Protein AF-A0AAN5JQG5-F1 (afdb_monomer_lite)

InterPro domains:
  IPR002142 Peptidase S49 [PF01343] (2-116)

Foldseek 3Di:
DWDKDFLLFDDDDAAACQVVCVVVVHDDDDDDDDPCPCQRPRNDDHDPVSVVVVVVVRVVVSLVSLVVQCVPLVDDSCLSVVCVSDMDTDVRCVVSSSDPDDDDPVCVVVVVVVVVVPDPPDDPDPPQDPVRVVVVLVVQLVLLQPDPLCVVVNVLSNVQSPDPPRGSVNSSVVSNVVD

Sequence (179 aa):
QTSRIGSIGVMMSHVSYAGHLAQAGVDITLIYSGTHKVDGNQFEALPAEVRQDMQQRIDAARRMFAEKVAMFTGLSVDAVTGTEAAVFEGQSGIDAGLADELVNASDAISVMATALNSNVRGGTMPQLTATEAAAQENQRVMGILTCQEAKGREQLATMLAGQQGMSVEQARAILAAAA

Organism: Escherichia coli (NCBI:txid562)

pLDDT: mean 88.01, std 11.11, range [43.56, 98.06]

Secondary structure (DSSP, 8-state):
---EEE-----------HHHHHHTT-------SSGGGGTT-SSSPPPHHHHHHHHHHHHHHHHHHHHHHHHHH---HHHHHTTTT-EEETHHHHHTTS-S----TTTHHHHHHHHHHH---S-------HHHHHHHHHHHHHHHHTSGGGTT-HHHHHHHHTSTT--HHHHHHHHHHT-

Radius of gyration: 34.02 Å; chains: 1; bounding box: 54×44×95 Å

Structure (mmCIF, N/CA/C/O backbone):
data_AF-A0AAN5JQG5-F1
#
_entry.id   AF-A0AAN5JQG5-F1
#
loop_
_atom_site.group_PDB
_atom_site.id
_atom_site.type_symbol
_atom_site.label_atom_id
_atom_site.label_alt_id
_atom_site.label_comp_id
_atom_site.label_asym_id
_atom_site.label_entity_id
_atom_site.label_seq_id
_atom_site.pdbx_PDB_ins_code
_atom_site.Cartn_x
_atom_site.Cartn_y
_atom_site.Cartn_z
_atom_site.occupancy
_atom_site.B_iso_or_equiv
_atom_site.auth_seq_id
_atom_site.auth_comp_id
_atom_site.auth_asym_id
_atom_site.auth_atom_id
_atom_site.pdbx_PDB_model_num
ATOM 1 N N . GLN A 1 1 ? -10.772 20.663 8.893 1.00 58.94 1 GLN A N 1
ATOM 2 C CA . GLN A 1 1 ? -10.330 19.291 9.217 1.00 58.94 1 GLN A CA 1
ATOM 3 C C . GLN A 1 1 ? -9.573 18.775 8.001 1.00 58.94 1 GLN A C 1
ATOM 5 O O . GLN A 1 1 ? -10.097 18.912 6.907 1.00 58.94 1 GLN A O 1
ATOM 10 N N . THR A 1 2 ? -8.326 18.325 8.164 1.00 79.31 2 THR A N 1
ATOM 11 C CA . THR A 1 2 ? -7.352 18.113 7.065 1.00 79.31 2 THR A CA 1
ATOM 12 C C . THR A 1 2 ? -6.764 16.695 7.055 1.00 79.31 2 THR A C 1
ATOM 14 O O . THR A 1 2 ? -5.658 16.488 6.558 1.00 79.31 2 THR A O 1
ATOM 17 N N . SER A 1 3 ? -7.441 15.721 7.670 1.00 83.56 3 SER A N 1
ATOM 18 C CA . SER A 1 3 ? -6.978 14.330 7.680 1.00 83.56 3 SER A CA 1
ATOM 19 C C . SER A 1 3 ? -7.071 13.728 6.277 1.00 83.56 3 SER A C 1
ATOM 21 O O . SER A 1 3 ? -8.034 13.978 5.554 1.00 83.56 3 SER A O 1
ATOM 23 N N . ARG A 1 4 ? -6.064 12.933 5.904 1.00 91.31 4 ARG A N 1
ATOM 24 C CA . ARG A 1 4 ? -5.998 12.200 4.634 1.00 91.31 4 ARG A CA 1
ATOM 25 C C . ARG A 1 4 ? -5.823 10.717 4.943 1.00 91.31 4 ARG A C 1
ATOM 27 O O . ARG A 1 4 ? -4.915 10.365 5.692 1.00 91.31 4 ARG A O 1
ATOM 34 N N . ILE A 1 5 ? -6.687 9.876 4.390 1.00 92.31 5 ILE A N 1
ATOM 35 C CA . ILE A 1 5 ? -6.671 8.414 4.553 1.00 92.31 5 ILE A CA 1
ATOM 36 C C . ILE A 1 5 ? -6.859 7.734 3.190 1.00 92.31 5 ILE A C 1
ATOM 38 O O . ILE A 1 5 ? -7.127 8.402 2.195 1.00 92.31 5 ILE A O 1
ATOM 42 N N . GLY A 1 6 ? -6.696 6.415 3.111 1.00 93.56 6 GLY A N 1
ATOM 43 C CA . GLY A 1 6 ? -6.711 5.680 1.841 1.00 93.56 6 GLY A CA 1
ATOM 44 C C . GLY A 1 6 ? -5.298 5.338 1.383 1.00 93.56 6 GLY A C 1
ATOM 45 O O . GLY A 1 6 ? -4.505 4.846 2.182 1.00 93.56 6 GLY A O 1
ATOM 46 N N . SER A 1 7 ? -4.982 5.563 0.103 1.00 96.25 7 SER A N 1
ATOM 47 C CA . SER A 1 7 ? -3.710 5.135 -0.506 1.00 96.25 7 SER A CA 1
ATOM 48 C C . SER A 1 7 ? -3.447 3.632 -0.335 1.00 96.25 7 SER A C 1
ATOM 50 O O . SER A 1 7 ? -2.316 3.193 -0.107 1.00 96.25 7 SER A O 1
ATOM 52 N N . ILE A 1 8 ? -4.510 2.831 -0.435 1.00 96.38 8 ILE A N 1
ATOM 53 C CA . ILE A 1 8 ? -4.452 1.378 -0.272 1.00 96.38 8 ILE A CA 1
ATOM 54 C C . ILE A 1 8 ? -3.976 0.768 -1.590 1.00 96.38 8 ILE A C 1
ATOM 56 O O . ILE A 1 8 ? -4.754 0.351 -2.449 1.00 96.38 8 ILE A O 1
ATOM 60 N N . GLY A 1 9 ? -2.662 0.776 -1.767 1.00 95.31 9 GLY A N 1
ATOM 61 C CA . GLY A 1 9 ? -1.995 0.335 -2.980 1.00 95.31 9 GLY A CA 1
ATOM 62 C C . GLY A 1 9 ? -0.517 0.069 -2.741 1.00 95.31 9 GLY A C 1
ATOM 63 O O . GLY A 1 9 ? 0.028 0.360 -1.678 1.00 95.31 9 GLY A O 1
ATOM 64 N N . VAL A 1 10 ? 0.129 -0.504 -3.751 1.00 97.19 10 VAL A N 1
ATOM 65 C CA . VAL A 1 10 ? 1.562 -0.794 -3.753 1.00 97.19 10 VAL A CA 1
ATOM 66 C C . VAL A 1 10 ? 2.116 -0.319 -5.085 1.00 97.19 10 VAL A C 1
ATOM 68 O O . VAL A 1 10 ? 1.519 -0.570 -6.130 1.00 97.19 10 VAL A O 1
ATOM 71 N N . MET A 1 11 ? 3.253 0.366 -5.051 1.00 95.44 11 MET A N 1
ATOM 72 C CA . MET A 1 11 ? 3.980 0.752 -6.253 1.00 95.44 11 MET A CA 1
ATOM 73 C C . MET A 1 11 ? 5.445 0.341 -6.142 1.00 95.44 11 MET A C 1
ATOM 75 O O . MET A 1 11 ? 6.011 0.287 -5.051 1.00 95.44 11 MET A O 1
ATOM 79 N N . MET A 1 12 ? 6.058 0.085 -7.290 1.00 94.81 12 MET A N 1
ATOM 80 C CA . MET A 1 12 ? 7.492 -0.120 -7.435 1.00 94.81 12 MET A CA 1
ATOM 81 C C . MET A 1 12 ? 7.972 0.789 -8.562 1.00 94.81 12 MET A C 1
ATOM 83 O O . MET A 1 12 ? 7.362 0.823 -9.629 1.00 94.81 12 MET A O 1
ATOM 87 N N . SER A 1 13 ? 9.040 1.544 -8.323 1.00 94.31 13 SER A N 1
ATOM 88 C CA . SER A 1 13 ? 9.692 2.339 -9.359 1.00 94.31 13 SER A CA 1
ATOM 89 C C . SER A 1 13 ? 10.891 1.583 -9.924 1.00 94.31 13 SER A C 1
ATOM 91 O O . SER A 1 13 ? 11.705 1.032 -9.187 1.00 94.31 13 SER A O 1
ATOM 93 N N . HIS A 1 14 ? 11.011 1.593 -11.248 1.00 95.75 14 HIS A N 1
ATOM 94 C CA . HIS A 1 14 ? 12.210 1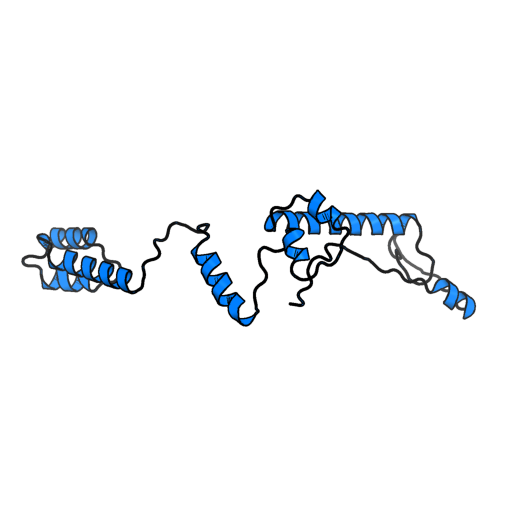.179 -11.971 1.00 95.75 14 HIS A CA 1
ATOM 95 C C . HIS A 1 14 ? 12.697 2.363 -12.801 1.00 95.75 14 HIS A C 1
ATOM 97 O O . HIS A 1 14 ? 11.891 3.108 -13.361 1.00 95.75 14 HIS A O 1
ATOM 103 N N . VAL A 1 15 ? 14.013 2.550 -12.848 1.00 94.31 15 VAL A N 1
ATOM 104 C CA . VAL A 1 15 ? 14.657 3.609 -13.625 1.00 94.31 15 VAL A CA 1
ATOM 105 C C . VAL A 1 15 ? 15.720 2.965 -14.498 1.00 94.31 15 VAL A C 1
ATOM 107 O O . VAL A 1 15 ? 16.560 2.218 -14.002 1.00 94.31 15 VAL A O 1
ATOM 110 N N . SER A 1 16 ? 15.695 3.281 -15.792 1.00 95.06 16 SER A N 1
ATOM 111 C CA . SER A 1 16 ? 16.721 2.859 -16.741 1.00 95.06 16 SER A CA 1
ATOM 112 C C . SER A 1 16 ? 17.583 4.047 -17.159 1.00 95.06 16 SER A C 1
ATOM 114 O O . SER A 1 16 ? 17.081 5.046 -17.677 1.00 95.06 16 SER A O 1
ATOM 116 N N . TYR A 1 17 ? 18.892 3.912 -16.969 1.00 94.69 17 TYR A N 1
ATOM 117 C CA . TYR A 1 17 ? 19.922 4.837 -17.437 1.00 94.69 17 TYR A CA 1
ATOM 118 C C . TYR A 1 17 ? 20.539 4.410 -18.772 1.00 94.69 17 TYR A C 1
ATOM 120 O O . TYR A 1 17 ? 21.473 5.066 -19.232 1.00 94.69 17 TYR A O 1
ATOM 128 N N . ALA A 1 18 ? 20.017 3.364 -19.424 1.00 91.81 18 ALA A N 1
ATOM 129 C CA . ALA A 1 18 ? 20.563 2.820 -20.670 1.00 91.81 18 ALA A CA 1
ATOM 130 C C . ALA A 1 18 ? 20.814 3.909 -21.730 1.00 91.81 18 ALA A C 1
ATOM 132 O O . ALA A 1 18 ? 21.902 4.014 -22.293 1.00 91.81 18 ALA A O 1
ATOM 133 N N . GLY A 1 19 ? 19.834 4.797 -21.939 1.00 92.19 19 GLY A N 1
ATOM 134 C CA . GLY A 1 19 ? 19.958 5.900 -22.895 1.00 92.19 19 GLY A CA 1
ATOM 135 C C . GLY A 1 19 ? 21.000 6.954 -22.502 1.00 92.19 19 GLY A C 1
ATOM 136 O O . GLY A 1 19 ? 21.650 7.520 -23.377 1.00 92.19 19 GLY A O 1
ATOM 137 N N . HIS A 1 20 ? 21.184 7.208 -21.203 1.00 93.75 20 HIS A N 1
ATOM 138 C CA . HIS A 1 20 ? 22.196 8.145 -20.711 1.00 93.75 20 HIS A CA 1
ATOM 139 C C . HIS A 1 20 ? 23.609 7.568 -20.858 1.00 93.75 20 HIS A C 1
ATOM 141 O O . HIS A 1 20 ? 24.514 8.257 -21.320 1.00 93.75 20 HIS A O 1
ATOM 147 N N . LEU A 1 21 ? 23.785 6.289 -20.525 1.00 93.81 21 LEU A N 1
ATOM 148 C CA . LEU A 1 21 ? 25.065 5.588 -20.635 1.00 93.81 21 LEU A CA 1
ATOM 149 C C . LEU A 1 21 ? 25.517 5.450 -22.089 1.00 93.81 21 LEU A C 1
ATOM 151 O O . LEU A 1 21 ? 26.676 5.727 -22.392 1.00 93.81 21 LEU A O 1
ATOM 155 N N . ALA A 1 22 ? 24.585 5.150 -22.998 1.00 92.81 22 ALA A N 1
ATOM 156 C CA . ALA A 1 22 ? 24.860 5.123 -24.431 1.00 92.81 22 ALA A CA 1
ATOM 157 C C . ALA A 1 22 ? 25.362 6.483 -24.952 1.00 92.81 22 ALA A C 1
ATOM 159 O O . ALA A 1 22 ? 26.314 6.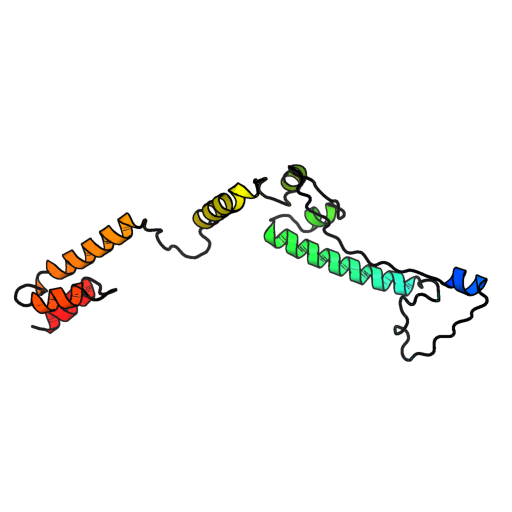535 -25.726 1.00 92.81 22 ALA A O 1
ATOM 160 N N . GLN A 1 23 ? 24.774 7.595 -24.492 1.00 95.12 23 GLN A N 1
ATOM 161 C CA . GLN A 1 23 ? 25.234 8.947 -24.844 1.00 95.12 23 GLN A CA 1
ATOM 162 C C . GLN A 1 23 ? 26.599 9.285 -24.236 1.00 95.12 23 GLN A C 1
ATOM 164 O O . GLN A 1 23 ? 27.390 9.992 -24.856 1.00 95.12 23 GLN A O 1
ATOM 169 N N . ALA A 1 24 ? 26.885 8.773 -23.039 1.00 95.31 24 ALA A N 1
ATOM 170 C CA . ALA A 1 24 ? 28.175 8.927 -22.377 1.00 95.31 24 ALA A CA 1
ATOM 171 C C . ALA A 1 24 ? 29.274 8.017 -22.964 1.00 95.31 24 ALA A C 1
ATOM 173 O O . ALA A 1 24 ? 30.423 8.105 -22.534 1.00 95.31 24 ALA A O 1
ATOM 174 N N . GLY A 1 25 ? 28.942 7.141 -23.921 1.00 95.31 25 GLY A N 1
ATOM 175 C CA . GLY A 1 25 ? 29.878 6.174 -24.497 1.00 95.31 25 GLY A CA 1
ATOM 176 C C . GLY A 1 25 ? 30.317 5.087 -23.512 1.00 95.31 25 GLY A C 1
ATOM 177 O O . GLY A 1 25 ? 31.391 4.512 -23.677 1.00 95.31 25 GLY A O 1
ATOM 178 N N . VAL A 1 26 ? 29.518 4.829 -22.473 1.00 95.31 26 VAL A N 1
ATOM 179 C CA . VAL A 1 26 ? 29.801 3.816 -21.452 1.00 95.31 26 VAL A CA 1
ATOM 180 C C . VAL A 1 26 ? 29.011 2.555 -21.775 1.00 95.31 26 VAL A C 1
ATOM 182 O O . VAL A 1 26 ? 27.782 2.574 -21.762 1.00 95.31 26 VAL A O 1
ATOM 185 N N . ASP A 1 27 ? 29.726 1.458 -22.016 1.00 93.00 27 ASP A N 1
ATOM 186 C CA . ASP A 1 27 ? 29.143 0.127 -22.169 1.00 93.00 27 ASP A CA 1
ATOM 187 C C . ASP A 1 27 ? 29.333 -0.684 -20.880 1.00 93.00 27 ASP A C 1
ATOM 189 O O . ASP A 1 27 ? 30.434 -0.748 -20.324 1.00 93.00 27 ASP A O 1
ATOM 193 N N . ILE A 1 28 ? 28.250 -1.279 -20.380 1.00 93.25 28 ILE A N 1
ATOM 194 C CA . ILE A 1 28 ? 28.239 -2.052 -19.137 1.00 93.25 28 ILE A CA 1
ATOM 195 C C . ILE A 1 28 ? 27.814 -3.477 -19.462 1.00 93.25 28 ILE A C 1
ATOM 197 O O . ILE A 1 28 ? 26.654 -3.747 -19.752 1.00 93.25 28 ILE A O 1
ATOM 201 N N . THR A 1 29 ? 28.752 -4.412 -19.326 1.00 93.94 29 THR A N 1
ATOM 202 C CA . THR A 1 29 ? 28.470 -5.848 -19.401 1.00 93.94 29 THR A CA 1
ATOM 203 C C . THR A 1 29 ? 28.327 -6.425 -17.996 1.00 93.94 29 THR A C 1
ATOM 205 O O . THR A 1 29 ? 29.278 -6.430 -17.212 1.00 93.94 29 THR A O 1
ATOM 208 N N . LEU A 1 30 ? 27.141 -6.937 -17.669 1.00 92.44 30 LEU A N 1
ATOM 209 C CA . LEU A 1 30 ? 26.883 -7.591 -16.388 1.00 92.44 30 LEU A CA 1
ATOM 210 C C . LEU A 1 30 ? 27.323 -9.062 -16.433 1.00 92.44 30 LEU A C 1
ATOM 212 O O . LEU A 1 30 ? 26.898 -9.818 -17.300 1.00 92.44 30 LEU A O 1
ATOM 216 N N . ILE A 1 31 ? 28.137 -9.484 -15.460 1.00 95.50 31 ILE A N 1
ATOM 217 C CA . ILE A 1 31 ? 28.542 -10.883 -15.257 1.00 95.50 31 ILE A CA 1
ATOM 218 C C . ILE A 1 31 ? 27.880 -11.377 -13.971 1.00 95.50 31 ILE A C 1
ATOM 220 O O . ILE A 1 31 ? 28.154 -10.861 -12.887 1.00 95.50 31 ILE A O 1
ATOM 224 N N . TYR A 1 32 ? 26.993 -12.363 -14.080 1.00 94.69 32 TYR A N 1
ATOM 225 C CA . TYR A 1 32 ? 26.200 -12.858 -12.958 1.00 94.69 32 TYR A CA 1
ATOM 226 C C . TYR A 1 32 ? 25.850 -14.341 -13.115 1.00 94.69 32 TYR A C 1
ATOM 228 O O . TYR A 1 32 ? 25.924 -14.908 -14.202 1.00 94.69 32 TYR A O 1
ATOM 236 N N . SER A 1 33 ? 25.474 -14.974 -12.003 1.00 94.50 33 SER A N 1
ATOM 237 C CA . SER A 1 33 ? 24.994 -16.357 -11.965 1.00 94.50 33 SER A CA 1
ATOM 238 C C . SER A 1 33 ? 23.502 -16.375 -11.631 1.00 94.50 33 SER A C 1
ATOM 240 O O . SER A 1 33 ? 23.093 -15.799 -10.620 1.00 94.50 33 SER A O 1
ATOM 242 N N . GLY A 1 34 ? 22.712 -17.034 -12.485 1.00 94.31 34 GLY A N 1
ATOM 243 C CA . GLY A 1 34 ? 21.251 -17.137 -12.394 1.00 94.31 34 GLY A CA 1
ATOM 244 C C . GLY A 1 34 ? 20.509 -16.050 -13.180 1.00 94.31 34 GLY A C 1
ATOM 245 O O . GLY A 1 34 ? 20.779 -14.867 -13.006 1.00 94.31 34 GLY A O 1
ATOM 246 N N . THR A 1 35 ? 19.542 -16.453 -14.011 1.00 91.25 35 THR A N 1
ATOM 247 C CA . THR A 1 35 ? 18.838 -15.580 -14.974 1.00 91.25 35 THR A CA 1
ATOM 248 C C . THR A 1 35 ? 18.197 -14.348 -14.331 1.00 91.25 35 THR A C 1
ATOM 250 O O . THR A 1 35 ? 18.337 -13.252 -14.848 1.00 91.25 35 THR A O 1
ATOM 253 N N . HIS A 1 36 ? 17.590 -14.503 -13.153 1.00 94.00 36 HIS A N 1
ATOM 254 C CA . HIS A 1 36 ? 16.867 -13.426 -12.464 1.00 94.00 36 HIS A CA 1
ATOM 255 C C . HIS A 1 36 ? 17.748 -12.532 -11.575 1.00 94.00 36 HIS A C 1
ATOM 257 O O . HIS A 1 36 ? 17.249 -11.691 -10.829 1.00 94.00 36 HIS A O 1
ATOM 263 N N . LYS A 1 37 ? 19.077 -12.723 -11.574 1.00 95.94 37 LYS A N 1
ATOM 264 C CA . LYS A 1 37 ? 19.978 -12.015 -10.645 1.00 95.94 37 LYS A CA 1
ATOM 265 C C . LYS A 1 37 ? 20.064 -10.512 -10.921 1.00 95.94 37 LYS A C 1
ATOM 267 O O . LYS A 1 37 ? 20.400 -9.754 -10.012 1.00 95.94 37 LYS A O 1
ATOM 272 N N . VAL A 1 38 ? 19.786 -10.110 -12.158 1.00 94.62 38 VAL A N 1
ATOM 273 C CA . VAL A 1 38 ? 19.849 -8.721 -12.629 1.00 94.62 38 VAL A CA 1
ATOM 274 C C . VAL A 1 38 ? 18.478 -8.168 -13.008 1.00 94.62 38 VAL A C 1
ATOM 276 O O . VAL A 1 38 ? 18.397 -7.104 -13.618 1.00 94.62 38 VAL A O 1
ATOM 279 N N . ASP A 1 39 ? 17.399 -8.852 -12.629 1.00 94.94 39 ASP A N 1
ATOM 280 C CA . ASP A 1 39 ? 16.042 -8.358 -12.838 1.00 94.94 39 ASP A CA 1
ATOM 281 C C . ASP A 1 39 ? 15.884 -6.974 -12.199 1.00 94.94 39 ASP A C 1
ATOM 283 O O . ASP A 1 39 ? 16.156 -6.776 -11.013 1.00 94.94 39 ASP A O 1
ATOM 287 N N . GLY A 1 40 ? 15.464 -5.992 -12.998 1.00 92.44 40 GLY A N 1
ATOM 288 C CA . GLY A 1 40 ? 15.319 -4.610 -12.537 1.00 92.44 40 GLY A CA 1
ATOM 289 C C . GLY A 1 40 ? 16.617 -3.813 -12.450 1.00 92.44 40 GLY A C 1
ATOM 290 O O . GLY A 1 40 ? 16.610 -2.731 -11.863 1.00 92.44 40 GLY A O 1
ATOM 291 N N . ASN A 1 41 ? 17.724 -4.292 -13.026 1.00 94.88 41 ASN A N 1
ATOM 292 C CA . ASN A 1 41 ? 18.930 -3.476 -13.121 1.00 94.88 41 ASN A CA 1
ATOM 293 C C . ASN A 1 41 ? 18.667 -2.177 -13.906 1.00 94.88 41 ASN A C 1
ATOM 295 O O . ASN A 1 41 ? 17.754 -2.073 -14.726 1.00 94.88 41 ASN A O 1
ATOM 299 N N . GLN A 1 42 ? 19.483 -1.168 -13.625 1.00 94.06 42 GLN A N 1
ATOM 300 C CA . GLN A 1 42 ? 19.301 0.186 -14.145 1.00 94.06 42 GLN A CA 1
ATOM 301 C C . GLN A 1 42 ? 20.033 0.440 -15.471 1.00 94.06 42 GLN A C 1
ATOM 303 O O . GLN A 1 42 ? 19.967 1.545 -16.003 1.00 94.06 42 GLN A O 1
ATOM 308 N N . PHE A 1 43 ? 20.794 -0.533 -15.972 1.00 93.81 43 PHE A N 1
ATOM 309 C CA . PHE A 1 43 ? 21.706 -0.340 -17.101 1.00 93.81 43 PHE A CA 1
ATOM 310 C C . PHE A 1 43 ? 21.071 -0.709 -18.443 1.00 93.81 43 PHE A C 1
ATOM 312 O O . PHE A 1 43 ? 21.514 -0.219 -19.476 1.00 93.81 43 PHE A O 1
ATOM 319 N N . GLU A 1 44 ? 19.989 -1.485 -18.422 1.00 91.75 44 GLU A N 1
ATOM 320 C CA . GLU A 1 44 ? 19.183 -1.831 -19.592 1.00 91.75 44 GLU A CA 1
ATOM 321 C C . GLU A 1 44 ? 17.697 -1.487 -19.386 1.00 91.75 44 GLU A C 1
ATOM 323 O O . GLU A 1 44 ? 17.274 -1.028 -18.318 1.00 91.75 44 GLU A O 1
ATOM 328 N N . ALA A 1 45 ? 16.897 -1.618 -20.445 1.00 92.75 45 ALA A N 1
ATOM 329 C CA . ALA A 1 45 ? 15.449 -1.457 -20.350 1.00 92.75 45 ALA A CA 1
ATOM 330 C C . ALA A 1 45 ? 14.832 -2.671 -19.644 1.00 92.75 45 ALA A C 1
ATOM 332 O O . ALA A 1 45 ? 15.260 -3.797 -19.879 1.00 92.75 45 ALA A O 1
ATOM 333 N N . LEU A 1 46 ? 13.804 -2.452 -18.819 1.00 94.25 46 LEU A N 1
ATOM 334 C CA . LEU A 1 46 ? 13.145 -3.538 -18.095 1.00 94.25 46 LEU A CA 1
ATOM 335 C C . LEU A 1 46 ? 12.472 -4.514 -19.080 1.00 94.25 46 LEU A C 1
ATOM 337 O O . LEU A 1 46 ? 11.544 -4.098 -19.786 1.00 94.25 46 LEU A O 1
ATOM 341 N N . PRO A 1 47 ? 12.878 -5.797 -19.124 1.00 95.31 47 PRO A N 1
ATOM 342 C CA . PRO A 1 47 ? 12.234 -6.779 -19.988 1.00 95.31 47 PRO A CA 1
ATOM 343 C C . PRO A 1 47 ? 10.752 -6.952 -19.638 1.00 95.31 47 PRO A C 1
ATOM 345 O O . PRO A 1 47 ? 10.359 -6.871 -18.472 1.00 95.31 47 PRO A O 1
ATOM 348 N N . ALA A 1 48 ? 9.915 -7.219 -20.645 1.00 96.31 48 ALA A N 1
ATOM 349 C CA . ALA A 1 48 ? 8.464 -7.320 -20.460 1.00 96.31 48 ALA A CA 1
ATOM 350 C C . ALA A 1 48 ? 8.063 -8.444 -19.488 1.00 96.31 48 ALA A C 1
ATOM 352 O O . ALA A 1 48 ? 7.165 -8.254 -18.670 1.00 96.31 48 ALA A O 1
ATOM 353 N N . GLU A 1 49 ? 8.756 -9.583 -19.544 1.00 95.69 49 GLU A N 1
ATOM 354 C CA . GLU A 1 49 ? 8.536 -10.726 -18.651 1.00 95.69 49 GLU A CA 1
ATOM 355 C C . GLU A 1 49 ? 8.887 -10.401 -17.192 1.00 95.69 49 GLU A C 1
ATOM 357 O O . GLU A 1 49 ? 8.089 -10.662 -16.294 1.00 95.69 49 GLU A O 1
ATOM 362 N N . VAL A 1 50 ? 10.019 -9.727 -16.957 1.00 96.50 50 VAL A N 1
ATOM 363 C CA . VAL A 1 50 ? 10.440 -9.276 -15.623 1.00 96.50 50 VAL A CA 1
ATOM 364 C C . VAL A 1 50 ? 9.465 -8.232 -15.084 1.00 96.50 50 VAL A C 1
ATOM 366 O O . VAL A 1 50 ? 9.048 -8.303 -13.929 1.00 96.50 50 VAL A O 1
ATOM 369 N N . ARG A 1 51 ? 9.029 -7.287 -15.929 1.00 96.69 51 ARG A N 1
ATOM 370 C CA . ARG A 1 51 ? 7.991 -6.313 -15.569 1.00 96.69 51 ARG A CA 1
ATOM 371 C C . ARG A 1 51 ? 6.694 -7.005 -15.159 1.00 96.69 51 ARG A C 1
ATOM 373 O O . ARG A 1 51 ? 6.068 -6.577 -14.195 1.00 96.69 51 ARG A O 1
ATOM 380 N N . GLN A 1 52 ? 6.272 -8.038 -15.886 1.00 97.62 52 GLN A N 1
ATOM 381 C CA . GLN A 1 52 ? 5.059 -8.786 -15.569 1.00 97.62 52 GLN A CA 1
ATOM 382 C C . GLN A 1 52 ? 5.190 -9.543 -14.242 1.00 97.62 52 GLN A C 1
ATOM 384 O O . GLN A 1 52 ? 4.262 -9.495 -13.439 1.00 97.62 52 GLN A O 1
ATOM 389 N N . ASP A 1 53 ? 6.324 -10.193 -13.983 1.00 97.38 53 ASP A N 1
ATOM 390 C CA . ASP A 1 53 ? 6.577 -10.863 -12.701 1.00 97.38 53 ASP A CA 1
ATOM 391 C C . ASP A 1 53 ? 6.558 -9.862 -11.531 1.00 97.38 53 ASP A C 1
ATOM 393 O O . ASP A 1 53 ? 5.860 -10.062 -10.535 1.00 97.38 53 ASP A O 1
ATOM 397 N N . MET A 1 54 ? 7.229 -8.715 -11.679 1.00 97.12 54 MET A N 1
ATOM 398 C CA . MET A 1 54 ? 7.174 -7.629 -10.694 1.00 97.12 54 MET A CA 1
ATOM 399 C C . MET A 1 54 ? 5.748 -7.101 -10.492 1.00 97.12 54 MET A C 1
ATOM 401 O O . MET A 1 54 ? 5.340 -6.883 -9.349 1.00 97.12 54 MET A O 1
ATOM 405 N N . GLN A 1 55 ? 4.974 -6.946 -11.573 1.00 97.75 55 GLN A N 1
ATOM 406 C CA . GLN A 1 55 ? 3.571 -6.528 -11.517 1.00 97.75 55 GLN A CA 1
ATOM 407 C C . GLN A 1 55 ? 2.726 -7.524 -10.709 1.00 97.75 55 GLN A C 1
ATOM 409 O O . GLN A 1 55 ? 2.011 -7.125 -9.795 1.00 97.75 55 GLN A O 1
ATOM 414 N N . GLN A 1 56 ? 2.872 -8.825 -10.966 1.00 98.06 56 GLN A N 1
ATOM 415 C CA . GLN A 1 56 ? 2.155 -9.866 -10.224 1.00 98.06 56 GLN A CA 1
ATOM 416 C C . GLN A 1 56 ? 2.471 -9.826 -8.725 1.00 98.06 56 GLN A C 1
ATOM 418 O O . GLN A 1 56 ? 1.574 -9.991 -7.894 1.00 98.06 56 GLN A O 1
ATOM 423 N N . ARG A 1 57 ? 3.731 -9.561 -8.359 1.00 96.81 57 ARG A N 1
ATOM 424 C CA . ARG A 1 57 ? 4.139 -9.435 -6.952 1.00 96.81 57 ARG A CA 1
ATOM 425 C C . ARG A 1 57 ? 3.494 -8.229 -6.270 1.00 96.81 57 ARG A C 1
ATOM 427 O O . ARG A 1 57 ? 3.009 -8.370 -5.147 1.00 96.81 57 ARG A O 1
ATOM 434 N N . ILE A 1 58 ? 3.466 -7.060 -6.917 1.00 97.44 58 ILE A N 1
ATOM 435 C CA . ILE A 1 58 ? 2.828 -5.870 -6.326 1.00 97.44 58 ILE A CA 1
ATOM 436 C C . ILE A 1 58 ? 1.301 -5.992 -6.294 1.00 97.44 58 ILE A C 1
ATOM 438 O O . ILE A 1 58 ? 0.691 -5.553 -5.321 1.00 97.44 58 ILE A O 1
ATOM 442 N N . ASP A 1 59 ? 0.688 -6.657 -7.274 1.00 97.12 59 ASP A N 1
ATOM 443 C CA . ASP A 1 59 ? -0.754 -6.926 -7.286 1.00 97.12 59 ASP A CA 1
ATOM 444 C C . ASP A 1 59 ? -1.146 -7.874 -6.145 1.00 97.12 59 ASP A C 1
ATOM 446 O O . ASP A 1 59 ? -2.111 -7.620 -5.418 1.00 97.12 59 ASP A O 1
ATOM 450 N N . ALA A 1 60 ? -0.354 -8.927 -5.914 1.00 97.44 60 ALA A N 1
ATOM 451 C CA . ALA A 1 60 ? -0.532 -9.821 -4.772 1.00 97.44 60 ALA A CA 1
ATOM 452 C C . ALA A 1 60 ? -0.366 -9.078 -3.434 1.00 97.44 60 ALA A C 1
ATOM 454 O O . ALA A 1 60 ? -1.160 -9.271 -2.512 1.00 97.44 60 ALA A O 1
ATOM 455 N N . ALA A 1 61 ? 0.621 -8.182 -3.330 1.00 97.38 61 ALA A N 1
ATOM 456 C CA . ALA A 1 61 ? 0.814 -7.351 -2.144 1.00 97.38 61 ALA A CA 1
ATOM 457 C C . ALA A 1 61 ? -0.355 -6.379 -1.908 1.00 97.38 61 ALA A C 1
ATOM 459 O O . ALA A 1 61 ? -0.838 -6.270 -0.778 1.00 97.38 61 ALA A O 1
ATOM 460 N N . ARG A 1 62 ? -0.867 -5.727 -2.964 1.00 97.62 62 ARG A N 1
ATOM 461 C CA . ARG A 1 62 ? -2.063 -4.869 -2.894 1.00 97.62 62 ARG A CA 1
ATOM 462 C C . ARG A 1 62 ? -3.274 -5.659 -2.412 1.00 97.62 62 ARG A C 1
ATOM 464 O O . ARG A 1 62 ? -4.011 -5.168 -1.560 1.00 97.62 62 ARG A O 1
ATOM 471 N N . ARG A 1 63 ? -3.460 -6.884 -2.905 1.00 96.81 63 ARG A N 1
ATOM 472 C CA . ARG A 1 63 ? -4.551 -7.760 -2.468 1.00 96.81 63 ARG A CA 1
ATOM 473 C C . ARG A 1 63 ? -4.460 -8.087 -0.976 1.00 96.81 63 ARG A C 1
ATOM 475 O O . ARG A 1 63 ? -5.444 -7.905 -0.269 1.00 96.81 63 ARG A O 1
ATOM 482 N N . MET A 1 64 ? -3.287 -8.490 -0.484 1.00 96.88 64 MET A N 1
ATOM 483 C CA . MET A 1 64 ? -3.089 -8.755 0.949 1.00 96.88 64 MET A CA 1
ATOM 484 C C . MET A 1 64 ? -3.368 -7.514 1.808 1.00 96.88 64 MET A C 1
ATOM 486 O O . MET A 1 64 ? -3.957 -7.623 2.882 1.00 96.88 64 MET A O 1
ATOM 490 N N . PHE A 1 65 ? -2.975 -6.326 1.340 1.00 97.25 65 PHE A N 1
ATOM 491 C CA . PHE A 1 65 ? -3.288 -5.079 2.033 1.00 97.25 65 PHE A CA 1
ATOM 492 C C . PHE A 1 65 ? -4.806 -4.830 2.068 1.00 97.25 65 PHE A C 1
ATOM 494 O O . PHE A 1 65 ? -5.362 -4.589 3.141 1.00 97.25 65 PHE A O 1
ATOM 501 N N . ALA A 1 66 ? -5.497 -4.977 0.935 1.00 96.56 66 ALA A N 1
ATOM 502 C CA . ALA A 1 66 ? -6.948 -4.816 0.864 1.00 96.56 66 ALA A CA 1
ATOM 503 C C . ALA A 1 66 ? -7.701 -5.807 1.771 1.00 96.56 66 ALA A C 1
ATOM 505 O O . ALA A 1 66 ? -8.634 -5.410 2.464 1.00 96.56 66 ALA A O 1
ATOM 506 N N . GLU A 1 67 ? -7.257 -7.066 1.838 1.00 95.94 67 GLU A N 1
ATOM 507 C CA . GLU A 1 67 ? -7.808 -8.088 2.739 1.00 95.94 67 GLU A CA 1
ATOM 508 C C . GLU A 1 67 ? -7.674 -7.693 4.217 1.00 95.94 67 GLU A C 1
ATOM 510 O O . GLU A 1 67 ? -8.607 -7.881 5.001 1.00 95.94 67 GLU A O 1
ATOM 515 N N . LYS A 1 68 ? -6.540 -7.099 4.611 1.00 95.00 68 LYS A N 1
ATOM 516 C CA . LYS A 1 68 ? -6.347 -6.605 5.981 1.00 95.00 68 LYS A CA 1
ATOM 517 C C . LYS A 1 68 ? -7.233 -5.411 6.297 1.00 95.00 68 LYS A C 1
ATOM 519 O O . LYS A 1 68 ? -7.799 -5.376 7.382 1.00 95.00 68 LYS A O 1
ATOM 524 N N . VAL A 1 69 ? -7.375 -4.462 5.377 1.00 93.94 69 VAL A N 1
ATOM 525 C CA . VAL A 1 69 ? -8.278 -3.321 5.582 1.00 93.94 69 VAL A CA 1
ATOM 526 C C . VAL A 1 69 ? -9.715 -3.815 5.728 1.00 93.94 69 VAL A C 1
ATOM 528 O O . VAL A 1 69 ? -10.348 -3.517 6.736 1.00 93.94 69 VAL A O 1
ATOM 531 N N . ALA A 1 70 ? -10.182 -4.652 4.798 1.00 93.12 70 ALA A N 1
ATOM 532 C CA . ALA A 1 70 ? -11.518 -5.248 4.824 1.00 93.12 70 ALA A CA 1
ATOM 533 C C . ALA A 1 70 ? -11.827 -5.950 6.161 1.00 93.12 70 ALA A C 1
ATOM 535 O O . ALA A 1 70 ? -12.907 -5.777 6.725 1.00 93.12 70 ALA A O 1
ATOM 536 N N . MET A 1 71 ? -10.854 -6.687 6.715 1.00 93.38 71 MET A N 1
ATOM 537 C CA . MET A 1 71 ? -10.992 -7.374 8.006 1.00 93.38 71 MET A CA 1
ATOM 538 C C . MET A 1 71 ? -11.328 -6.430 9.173 1.00 93.38 71 MET A C 1
ATOM 540 O O . MET A 1 71 ? -12.031 -6.848 10.093 1.00 93.38 71 MET A O 1
ATOM 544 N N . PHE A 1 72 ? -10.825 -5.193 9.162 1.00 89.25 72 PHE A N 1
ATOM 545 C CA . PHE A 1 72 ? -10.963 -4.260 10.286 1.00 89.25 72 PHE A CA 1
ATOM 546 C C . PHE A 1 72 ? -11.949 -3.116 10.039 1.00 89.25 72 PHE A C 1
ATOM 548 O O . PHE A 1 72 ? -12.412 -2.529 11.010 1.00 89.25 72 PHE A O 1
ATOM 555 N N . THR A 1 73 ? -12.307 -2.825 8.787 1.00 88.31 73 THR A N 1
ATOM 556 C CA . THR A 1 73 ? -13.317 -1.805 8.445 1.00 88.31 73 THR A CA 1
ATOM 557 C C . THR A 1 73 ? -14.707 -2.390 8.192 1.00 88.31 73 THR A C 1
ATOM 559 O O . THR A 1 73 ? -15.684 -1.653 8.129 1.00 88.31 73 THR A O 1
ATOM 562 N N . GLY A 1 74 ? -14.824 -3.712 8.017 1.00 89.75 74 GLY A N 1
ATOM 563 C CA . GLY A 1 74 ? -16.088 -4.365 7.654 1.00 89.75 74 GLY A CA 1
ATOM 564 C C . GLY A 1 74 ? -16.484 -4.197 6.181 1.00 89.75 74 GLY A C 1
ATOM 565 O O . GLY A 1 74 ? -17.539 -4.684 5.775 1.00 89.75 74 GLY A O 1
ATOM 566 N N . LEU A 1 75 ? -15.644 -3.547 5.369 1.00 93.19 75 LEU A N 1
ATOM 567 C CA . LEU A 1 75 ? -15.806 -3.468 3.917 1.00 93.19 75 LEU A CA 1
ATOM 568 C C . LEU A 1 75 ? -15.516 -4.818 3.247 1.00 93.19 75 LEU A C 1
ATOM 570 O O . LEU A 1 75 ? -14.760 -5.641 3.763 1.00 93.19 75 LEU A O 1
ATOM 574 N N . SER A 1 76 ? -16.065 -5.035 2.048 1.00 95.88 76 SER A N 1
ATOM 575 C CA . SER A 1 76 ? -15.611 -6.135 1.193 1.00 95.88 76 SER A CA 1
ATOM 576 C C . SER A 1 76 ? -14.240 -5.819 0.590 1.00 95.88 76 SER A C 1
ATOM 578 O O . SER A 1 76 ? -13.886 -4.656 0.389 1.00 95.88 76 SER A O 1
ATOM 580 N N . VAL A 1 77 ? -13.475 -6.859 0.245 1.00 94.75 77 VAL A N 1
ATOM 581 C CA . VAL A 1 77 ? -12.191 -6.688 -0.457 1.00 94.75 77 VAL A CA 1
ATOM 582 C C . VAL A 1 77 ? -12.388 -5.914 -1.763 1.00 94.75 77 VAL A C 1
ATOM 584 O O . VAL A 1 77 ? -11.615 -5.001 -2.030 1.00 94.75 77 VAL A O 1
ATOM 587 N N . ASP A 1 78 ? -13.458 -6.203 -2.511 1.00 96.69 78 ASP A N 1
ATOM 588 C CA . ASP A 1 78 ? -13.778 -5.519 -3.769 1.00 96.69 78 ASP A CA 1
ATOM 589 C C . ASP A 1 78 ? -14.035 -4.020 -3.571 1.00 96.69 78 ASP A C 1
ATOM 591 O O . ASP A 1 78 ? -13.556 -3.205 -4.360 1.00 96.69 78 ASP A O 1
ATOM 595 N N . ALA A 1 79 ? -14.738 -3.640 -2.495 1.00 94.94 79 ALA A N 1
ATOM 596 C CA . ALA A 1 79 ? -14.970 -2.237 -2.156 1.00 94.94 79 ALA A CA 1
ATOM 597 C C . ALA A 1 79 ? -13.654 -1.519 -1.827 1.00 94.94 79 ALA A C 1
ATOM 599 O O . ALA A 1 79 ? -13.422 -0.408 -2.299 1.00 94.94 79 ALA A O 1
ATOM 600 N N . VAL A 1 80 ? -12.758 -2.176 -1.082 1.00 95.44 80 VAL A N 1
ATOM 601 C CA . VAL A 1 80 ? -11.433 -1.628 -0.769 1.00 95.44 80 VAL A CA 1
ATOM 602 C C . VAL A 1 80 ? -10.580 -1.494 -2.031 1.00 95.44 80 VAL A C 1
ATOM 604 O O . VAL A 1 80 ? -9.986 -0.441 -2.261 1.00 95.44 80 VAL A O 1
ATOM 607 N N . THR A 1 81 ? -10.519 -2.521 -2.882 1.00 95.69 81 THR A N 1
ATOM 608 C CA . THR A 1 81 ? -9.737 -2.457 -4.124 1.00 95.69 81 THR A CA 1
ATOM 609 C C . THR A 1 81 ? -10.303 -1.443 -5.109 1.00 95.69 81 THR A C 1
ATOM 611 O O . THR A 1 81 ? -9.516 -0.748 -5.749 1.00 95.69 81 THR A O 1
ATOM 614 N N . GLY A 1 82 ? -11.630 -1.292 -5.161 1.00 96.44 82 GLY A N 1
ATOM 615 C CA . GLY A 1 82 ? -12.335 -0.341 -6.022 1.00 96.44 82 GLY A CA 1
ATOM 616 C C . GLY A 1 82 ? -12.068 1.129 -5.691 1.00 96.44 82 GLY A C 1
ATOM 617 O O . GLY A 1 82 ? -12.400 2.000 -6.488 1.00 96.44 82 GLY A O 1
ATOM 618 N N . THR A 1 83 ? -11.409 1.421 -4.564 1.00 95.56 83 THR A N 1
ATOM 619 C CA . THR A 1 83 ? -10.879 2.765 -4.281 1.00 95.56 83 THR A CA 1
ATOM 620 C C . THR A 1 83 ? -9.746 3.177 -5.224 1.00 95.56 83 THR A C 1
ATOM 622 O O . THR A 1 83 ? -9.357 4.340 -5.223 1.00 95.56 83 THR A O 1
ATOM 625 N N . GLU A 1 84 ? -9.176 2.239 -5.990 1.00 96.31 84 GLU A N 1
ATOM 626 C CA . GLU A 1 84 ? -8.033 2.461 -6.884 1.00 96.31 84 GLU A CA 1
ATOM 627 C C . GLU A 1 84 ? -6.869 3.226 -6.238 1.00 96.31 84 GLU A C 1
ATOM 629 O O . GLU A 1 84 ? -6.235 4.082 -6.851 1.00 96.31 84 GLU A O 1
ATOM 634 N N . ALA A 1 85 ? -6.588 2.900 -4.969 1.00 96.31 85 ALA A N 1
ATOM 635 C CA . ALA A 1 85 ? -5.554 3.533 -4.149 1.00 96.31 85 ALA A CA 1
ATOM 636 C C . ALA A 1 85 ? -5.693 5.067 -4.036 1.00 96.31 85 ALA A C 1
ATOM 638 O O . ALA A 1 85 ? -4.719 5.762 -3.739 1.00 96.31 85 ALA A O 1
ATOM 639 N N . ALA A 1 86 ? -6.901 5.601 -4.231 1.00 96.44 86 ALA A N 1
ATOM 640 C CA . ALA A 1 86 ? -7.185 7.014 -4.049 1.00 96.44 86 ALA A CA 1
ATOM 641 C C . ALA A 1 86 ? -6.967 7.456 -2.593 1.00 96.44 86 ALA A C 1
ATOM 643 O O . ALA A 1 86 ? -7.022 6.668 -1.641 1.00 96.44 86 ALA A O 1
ATOM 644 N N . VAL A 1 87 ? -6.716 8.754 -2.433 1.00 96.38 87 VAL A N 1
ATOM 645 C CA . VAL A 1 87 ? -6.647 9.413 -1.129 1.00 96.38 87 VAL A CA 1
ATOM 646 C C . VAL A 1 87 ? -7.962 10.136 -0.885 1.00 96.38 87 VAL A C 1
ATOM 648 O O . VAL A 1 87 ? -8.429 10.883 -1.743 1.00 96.38 87 VAL A O 1
ATOM 651 N N . PHE A 1 88 ? -8.518 9.938 0.301 1.00 93.88 88 PHE A N 1
ATOM 652 C CA . PHE A 1 88 ? -9.755 10.542 0.766 1.00 93.88 88 PHE A CA 1
ATOM 653 C C . PHE A 1 88 ? -9.443 11.539 1.876 1.00 93.88 88 PHE A C 1
ATOM 655 O O . PHE A 1 88 ? -8.604 11.280 2.742 1.00 93.88 88 PHE A O 1
ATOM 662 N N . GLU A 1 89 ? -10.116 12.685 1.852 1.00 93.12 89 GLU A N 1
ATOM 663 C CA . GLU A 1 89 ? -9.917 13.762 2.819 1.00 93.12 89 GLU A CA 1
ATOM 664 C C . GLU A 1 89 ? -11.155 13.948 3.690 1.00 93.12 89 GLU A C 1
ATOM 666 O O . GLU A 1 89 ? -12.282 14.024 3.184 1.00 93.12 89 GLU A O 1
ATOM 671 N N . GLY A 1 90 ? -10.943 14.042 5.003 1.00 89.75 90 GLY A N 1
ATOM 672 C CA . GLY A 1 90 ? -12.003 14.299 5.970 1.00 89.75 90 GLY A CA 1
ATOM 673 C C . GLY A 1 90 ? -13.207 13.367 5.792 1.00 89.75 90 GLY A C 1
ATOM 674 O O . GLY A 1 90 ? -13.083 12.148 5.908 1.00 89.75 90 GLY A O 1
ATOM 675 N N . GLN A 1 91 ? -14.368 13.961 5.494 1.00 90.75 91 GLN A N 1
ATOM 676 C CA . GLN A 1 91 ? -15.660 13.267 5.444 1.00 90.75 91 GLN A CA 1
ATOM 677 C C . GLN A 1 91 ? -15.714 12.201 4.347 1.00 90.75 91 GLN A C 1
ATOM 679 O O . GLN A 1 91 ? -16.276 11.135 4.562 1.00 90.75 91 GLN A O 1
ATOM 684 N N . SER A 1 92 ? -15.037 12.429 3.218 1.00 92.94 92 SER A N 1
ATOM 685 C CA . SER A 1 92 ? -15.008 11.453 2.120 1.00 92.94 92 SER A CA 1
ATOM 686 C C . SER A 1 92 ? -14.382 10.112 2.520 1.00 92.94 92 SER A C 1
ATOM 688 O O . SER A 1 92 ? -14.703 9.084 1.932 1.00 92.94 92 SER A O 1
ATOM 690 N N . GLY A 1 93 ? -13.519 10.101 3.543 1.00 91.69 93 GLY A N 1
ATOM 691 C CA . GLY A 1 93 ? -12.959 8.873 4.100 1.00 91.69 93 GLY A CA 1
ATOM 692 C C . GLY A 1 93 ? -13.973 8.060 4.909 1.00 91.69 93 GLY A C 1
ATOM 693 O O . GLY A 1 93 ? -13.937 6.832 4.871 1.00 91.69 93 GLY A O 1
ATOM 694 N N . ILE A 1 94 ? -14.900 8.738 5.592 1.00 91.88 94 ILE A N 1
ATOM 695 C CA . ILE A 1 94 ? -16.016 8.102 6.305 1.00 91.88 94 ILE A CA 1
ATOM 696 C C . ILE A 1 94 ? -17.047 7.593 5.305 1.00 91.88 94 ILE A C 1
ATOM 698 O O . ILE A 1 94 ? -17.487 6.453 5.403 1.00 91.88 94 ILE A O 1
ATOM 702 N N . ASP A 1 95 ? -17.385 8.405 4.304 1.00 91.50 95 ASP A N 1
ATOM 703 C CA . ASP A 1 95 ? -18.360 8.032 3.275 1.00 91.50 95 ASP A CA 1
ATOM 704 C C . ASP A 1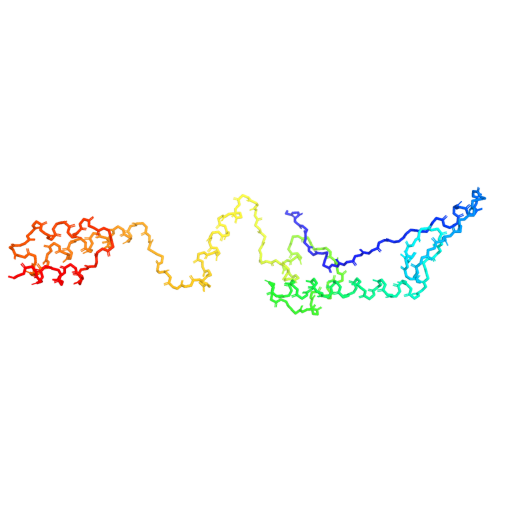 95 ? -17.882 6.808 2.467 1.00 91.50 95 ASP A C 1
ATOM 706 O O . ASP A 1 95 ? -18.687 5.979 2.046 1.00 91.50 95 ASP A O 1
ATOM 710 N N . ALA A 1 96 ? -16.561 6.659 2.298 1.00 90.62 96 ALA A N 1
ATOM 711 C CA . ALA A 1 96 ? -15.924 5.478 1.711 1.00 90.62 96 ALA A CA 1
ATOM 712 C C . ALA A 1 96 ? -15.844 4.263 2.665 1.00 90.62 96 ALA A C 1
ATOM 714 O O . ALA A 1 96 ? -15.390 3.196 2.254 1.00 90.62 96 ALA A O 1
ATOM 715 N N . GLY A 1 97 ? -16.245 4.412 3.931 1.00 90.94 97 GLY A N 1
ATOM 716 C CA . GLY A 1 97 ? -16.195 3.373 4.966 1.00 90.94 97 GLY A CA 1
ATOM 717 C C . GLY A 1 97 ? -14.787 3.050 5.473 1.00 90.94 97 GLY A C 1
ATOM 718 O O . GLY A 1 97 ? -14.564 1.987 6.048 1.00 90.94 97 GLY A O 1
ATOM 719 N N . LEU A 1 98 ? -13.814 3.935 5.233 1.00 91.81 98 LEU A N 1
ATOM 720 C CA . LEU A 1 98 ? -12.428 3.771 5.685 1.00 91.81 98 LEU A CA 1
ATOM 721 C C . LEU A 1 98 ? -12.192 4.332 7.097 1.00 91.81 98 LEU A C 1
ATOM 723 O O . LEU A 1 98 ? -11.133 4.088 7.674 1.00 91.81 98 LEU A O 1
ATOM 727 N N . ALA A 1 99 ? -13.148 5.089 7.638 1.00 92.19 99 ALA A N 1
ATOM 728 C CA . ALA A 1 99 ? -13.131 5.626 8.993 1.00 92.19 99 ALA A CA 1
ATOM 729 C C . ALA A 1 99 ? -14.552 5.712 9.563 1.00 92.19 99 ALA A C 1
ATOM 731 O O . ALA A 1 99 ? -15.508 5.881 8.810 1.00 92.19 99 ALA A O 1
ATOM 732 N N . ASP A 1 100 ? -14.671 5.653 10.889 1.00 86.56 100 ASP A N 1
ATOM 733 C CA . ASP A 1 100 ? -15.964 5.725 11.578 1.00 86.56 100 ASP A CA 1
ATOM 734 C C . ASP A 1 100 ? -16.383 7.170 11.906 1.00 86.56 100 ASP A C 1
ATOM 736 O O . ASP A 1 100 ? -17.558 7.516 11.801 1.00 86.56 100 ASP A O 1
ATOM 740 N N . GLU A 1 101 ? -15.434 8.032 12.299 1.00 87.12 101 GLU A N 1
ATOM 741 C CA . GLU A 1 101 ? -15.733 9.387 12.779 1.00 87.12 101 GLU A CA 1
ATOM 742 C C . GLU A 1 101 ? -14.576 10.380 12.554 1.00 87.12 101 GLU A C 1
ATOM 744 O O . GLU A 1 101 ? -13.397 10.016 12.515 1.00 87.12 101 GLU A O 1
ATOM 749 N N . LEU A 1 102 ? -14.919 11.668 12.439 1.00 87.38 102 LEU A N 1
ATOM 750 C CA . LEU A 1 102 ? -13.983 12.789 12.431 1.00 87.38 102 LEU A CA 1
ATOM 751 C C . LEU A 1 102 ? -13.919 13.435 13.808 1.00 87.38 102 LEU A C 1
ATOM 753 O O . LEU A 1 102 ? -14.835 14.143 14.218 1.00 87.38 102 LEU A O 1
ATOM 757 N N . VAL A 1 103 ? -12.786 13.259 14.478 1.00 85.69 103 VAL A N 1
ATOM 758 C CA . VAL A 1 103 ? -12.571 13.766 15.835 1.00 85.69 103 VAL A CA 1
ATOM 759 C C . VAL A 1 103 ? -11.398 14.743 15.849 1.00 85.69 103 VAL A C 1
ATOM 761 O O . VAL A 1 103 ? -10.420 14.582 15.113 1.00 85.69 103 VAL A O 1
ATOM 764 N N . ASN A 1 104 ? -11.480 15.783 16.683 1.00 86.31 104 ASN A N 1
ATOM 765 C CA . ASN A 1 104 ? -10.321 16.625 16.965 1.00 86.31 104 ASN A CA 1
ATOM 766 C C . ASN A 1 104 ? -9.291 15.826 17.777 1.00 86.31 104 ASN A C 1
ATOM 768 O O . ASN A 1 104 ? -9.648 15.076 18.680 1.00 86.31 104 ASN A O 1
ATOM 772 N N . ALA A 1 105 ? -8.001 16.019 17.508 1.00 81.69 105 ALA A N 1
ATOM 773 C CA . ALA A 1 105 ? -6.943 15.363 18.268 1.00 81.69 105 ALA A CA 1
ATOM 774 C C . ALA A 1 105 ? -7.046 15.614 19.788 1.00 81.69 105 ALA A C 1
ATOM 776 O O . ALA A 1 105 ? -6.700 14.722 20.560 1.00 81.69 105 ALA A O 1
ATOM 777 N N . SER A 1 106 ? -7.558 16.777 20.223 1.00 86.94 106 SER A N 1
ATOM 778 C CA . SER A 1 106 ? -7.789 17.075 21.648 1.00 86.94 106 SER A CA 1
ATOM 779 C C . SER A 1 106 ? -8.809 16.148 22.309 1.00 86.94 106 SER A C 1
ATOM 781 O O . SER A 1 106 ? -8.697 15.862 23.499 1.00 86.94 106 SER A O 1
ATOM 783 N N . ASP A 1 107 ? -9.774 15.657 21.533 1.00 85.25 107 ASP A N 1
ATOM 784 C CA . ASP A 1 107 ? -10.934 14.919 22.033 1.00 85.25 107 ASP A CA 1
ATOM 785 C C . ASP A 1 107 ? -10.799 13.409 21.772 1.00 85.25 107 ASP A C 1
ATOM 787 O O . ASP A 1 107 ? -11.546 12.605 22.329 1.00 85.25 107 ASP A O 1
ATOM 791 N N . ALA A 1 108 ? -9.804 13.006 20.971 1.00 83.00 108 ALA A N 1
ATOM 792 C CA . ALA A 1 108 ? -9.591 11.632 20.523 1.00 83.00 108 ALA A CA 1
ATOM 793 C C . ALA A 1 108 ? -9.439 10.624 21.675 1.00 83.00 108 ALA A C 1
ATOM 795 O O . ALA A 1 108 ? -9.983 9.524 21.594 1.00 83.00 108 ALA A O 1
ATOM 796 N N . ILE A 1 109 ? -8.747 10.989 22.764 1.00 84.12 109 ILE A N 1
ATOM 797 C CA . ILE A 1 109 ? -8.575 10.104 23.934 1.00 84.12 109 ILE A CA 1
ATOM 798 C C . ILE A 1 109 ? -9.919 9.852 24.620 1.00 84.12 109 ILE A C 1
ATOM 800 O O . ILE A 1 109 ? -10.229 8.713 24.962 1.00 84.12 109 ILE A O 1
ATOM 804 N N . SER A 1 110 ? -10.722 10.901 24.801 1.00 85.56 110 SER A N 1
ATOM 805 C CA . SER A 1 110 ? -12.042 10.791 25.422 1.00 85.56 110 SER A CA 1
ATOM 806 C C . SER A 1 110 ? -12.979 9.944 24.565 1.00 85.56 110 SER A C 1
ATOM 808 O O . SER A 1 110 ? -13.603 9.023 25.086 1.00 85.56 110 SER A O 1
ATOM 810 N N . VAL A 1 111 ? -13.012 10.184 23.248 1.00 83.06 111 VAL A N 1
ATOM 811 C CA . VAL A 1 111 ? -13.823 9.394 22.305 1.00 83.06 111 VAL A CA 1
ATOM 812 C C . VAL A 1 111 ? -13.391 7.925 22.298 1.00 83.06 111 VAL A C 1
ATOM 814 O O . VAL A 1 111 ? -14.234 7.036 22.413 1.00 83.06 111 VAL A O 1
ATOM 817 N N . MET A 1 112 ? -12.084 7.651 22.258 1.00 82.06 112 MET A N 1
ATOM 818 C CA . MET A 1 112 ? -11.555 6.287 22.333 1.00 82.06 112 MET A CA 1
ATOM 819 C C . MET A 1 112 ? -11.914 5.606 23.660 1.00 82.06 112 MET A C 1
ATOM 821 O O . MET A 1 112 ? -12.331 4.448 23.657 1.00 82.06 112 MET A O 1
ATOM 825 N N . ALA A 1 113 ? -11.791 6.301 24.795 1.00 83.25 113 ALA A N 1
ATOM 826 C CA . ALA A 1 113 ? -12.135 5.739 26.100 1.00 83.25 113 ALA A CA 1
ATOM 827 C C . ALA A 1 113 ? -13.631 5.392 26.184 1.00 83.25 113 ALA A C 1
ATOM 829 O O . ALA A 1 113 ? -13.993 4.315 26.657 1.00 83.25 113 ALA A O 1
ATOM 830 N N . THR A 1 114 ? -14.502 6.265 25.674 1.00 82.06 114 THR A N 1
ATOM 831 C CA . THR A 1 114 ? -15.941 6.000 25.574 1.00 82.06 114 THR A CA 1
ATOM 832 C C . THR A 1 114 ? -16.233 4.791 24.683 1.00 82.06 114 THR A C 1
ATOM 834 O O . THR A 1 114 ? -16.998 3.920 25.095 1.00 82.06 114 THR A O 1
ATOM 837 N N . ALA A 1 115 ? -15.598 4.688 23.511 1.00 77.62 115 ALA A N 1
ATOM 838 C CA . ALA A 1 115 ? -15.792 3.575 22.579 1.00 77.62 115 ALA A CA 1
ATOM 839 C C . ALA A 1 115 ? -15.312 2.221 23.140 1.00 77.62 115 ALA A C 1
ATOM 841 O O . ALA A 1 115 ? -15.943 1.188 22.914 1.00 77.62 115 ALA A O 1
ATOM 842 N N . LEU A 1 116 ? -14.214 2.207 23.902 1.00 77.06 116 LEU A N 1
ATOM 843 C CA . LEU A 1 116 ? -13.726 0.999 24.578 1.00 77.06 116 LEU A CA 1
ATOM 844 C C . LEU A 1 116 ? -14.652 0.558 25.717 1.00 77.06 116 LEU A C 1
ATOM 846 O O . LEU A 1 116 ? -14.834 -0.638 25.927 1.00 77.06 116 LEU A O 1
ATOM 850 N N . ASN A 1 117 ? -15.257 1.509 26.430 1.00 73.44 117 ASN A N 1
ATOM 851 C CA . ASN A 1 117 ? -16.194 1.214 27.512 1.00 73.44 117 ASN A CA 1
ATOM 852 C C . ASN A 1 117 ? -17.567 0.735 27.008 1.00 73.44 117 ASN A C 1
ATOM 854 O O . ASN A 1 117 ? -18.279 0.062 27.749 1.00 73.44 117 ASN A O 1
ATOM 858 N N . SER A 1 118 ? -17.948 1.056 25.766 1.00 65.62 118 SER A N 1
ATOM 859 C CA . SER A 1 118 ? -19.220 0.631 25.164 1.00 65.62 118 SER A CA 1
ATOM 860 C C . SER A 1 118 ? -19.127 -0.681 24.371 1.00 65.62 118 SER A C 1
ATOM 862 O O . SER A 1 118 ? -20.114 -1.414 24.288 1.00 65.62 118 SER A O 1
ATOM 864 N N . ASN A 1 119 ? -17.953 -1.030 23.829 1.00 55.94 119 ASN A N 1
ATOM 865 C CA . ASN A 1 119 ? -17.738 -2.282 23.097 1.00 55.94 119 ASN A CA 1
ATOM 866 C C . ASN A 1 119 ? -17.349 -3.446 24.026 1.00 55.94 119 ASN A C 1
ATOM 868 O O . ASN A 1 119 ? -16.174 -3.756 24.229 1.00 55.94 119 ASN A O 1
ATOM 872 N N . VAL A 1 120 ? -18.354 -4.173 24.523 1.00 51.06 120 VAL A N 1
ATOM 873 C CA . VAL A 1 120 ? -18.184 -5.450 25.241 1.00 51.06 120 VAL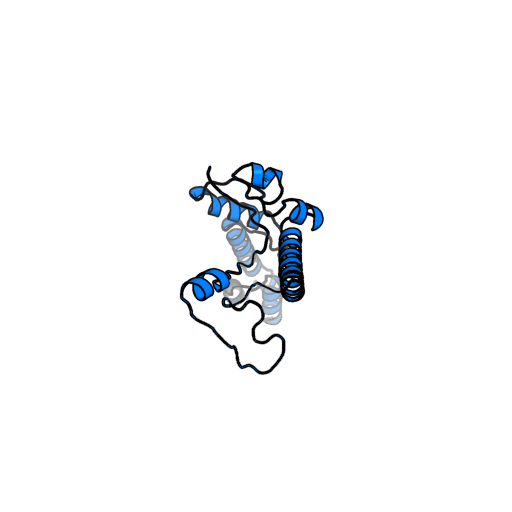 A CA 1
ATOM 874 C C . VAL A 1 120 ? -17.702 -6.540 24.269 1.00 51.06 120 VAL A C 1
ATOM 876 O O . VAL A 1 120 ? -18.483 -7.333 23.748 1.00 51.06 120 VAL A O 1
ATOM 879 N N . ARG A 1 121 ? -16.394 -6.598 24.001 1.00 50.34 121 ARG A N 1
ATOM 880 C CA . ARG A 1 121 ? -15.733 -7.760 23.364 1.00 50.34 121 ARG A CA 1
ATOM 881 C C . ARG A 1 121 ? -14.627 -8.381 24.221 1.00 50.34 121 ARG A C 1
ATOM 883 O O . ARG A 1 121 ? -13.808 -9.143 23.718 1.00 50.34 121 ARG A O 1
ATOM 890 N N . GLY A 1 122 ? -14.637 -8.114 25.525 1.00 43.56 122 GLY A N 1
ATOM 891 C CA . GLY A 1 122 ? -13.683 -8.678 26.478 1.00 43.56 122 GLY A CA 1
ATOM 892 C C . GLY A 1 122 ? -14.326 -8.988 27.820 1.00 43.56 122 GLY A C 1
ATOM 893 O O . GLY A 1 122 ? -14.058 -8.284 28.778 1.00 43.56 122 GLY A O 1
ATOM 894 N N . GLY A 1 123 ? -15.159 -10.034 27.880 1.00 47.44 123 GLY A N 1
ATOM 895 C CA . GLY A 1 123 ? -15.759 -10.541 29.120 1.00 47.44 123 GLY A CA 1
ATOM 896 C C . GLY A 1 123 ? -16.734 -9.573 29.806 1.00 47.44 123 GLY A C 1
ATOM 897 O O . GLY A 1 123 ? -16.529 -8.368 29.884 1.00 47.44 123 GLY A O 1
ATOM 898 N N . THR A 1 124 ? -17.827 -10.099 30.349 1.00 49.12 124 THR A N 1
ATOM 899 C CA . THR A 1 124 ? -18.695 -9.351 31.265 1.00 49.12 124 THR A CA 1
ATOM 900 C C . THR A 1 124 ? -17.980 -9.183 32.604 1.00 49.12 124 THR A C 1
ATOM 902 O O . THR A 1 124 ? -18.229 -9.934 33.543 1.00 49.12 124 THR A O 1
ATOM 905 N N . MET A 1 125 ? -17.067 -8.216 32.705 1.00 50.84 125 MET A N 1
ATOM 906 C CA . MET A 1 125 ? -16.769 -7.619 34.003 1.00 50.84 125 MET A CA 1
ATOM 907 C C . MET A 1 125 ? -17.803 -6.516 34.240 1.00 50.84 125 MET A C 1
ATOM 909 O O . MET A 1 125 ? -17.859 -5.574 33.448 1.00 50.84 125 MET A O 1
ATOM 913 N N . PRO A 1 126 ? -18.649 -6.619 35.280 1.00 56.25 126 PRO A N 1
ATOM 914 C CA . PRO A 1 126 ? -19.483 -5.503 35.694 1.00 56.25 126 PRO A CA 1
ATOM 915 C C . PRO A 1 126 ? -18.570 -4.312 35.975 1.00 56.25 126 PRO A C 1
ATOM 917 O O . PRO A 1 126 ? -17.665 -4.401 36.808 1.00 56.25 126 PRO A O 1
ATOM 920 N N . GLN A 1 127 ? -18.769 -3.216 35.250 1.00 53.38 127 GLN A N 1
ATOM 921 C CA . GLN A 1 127 ? -18.046 -1.983 35.511 1.00 53.38 127 GLN A CA 1
ATOM 922 C C . GLN A 1 127 ? -18.637 -1.374 36.785 1.00 53.38 127 GLN A C 1
ATOM 924 O O . GLN A 1 127 ? -19.655 -0.694 36.744 1.00 53.38 127 GLN A O 1
ATOM 929 N N . LEU A 1 128 ? -18.034 -1.688 37.930 1.00 60.81 128 LEU A N 1
ATOM 930 C CA . LEU A 1 128 ? -18.370 -1.050 39.196 1.00 60.81 128 LEU A CA 1
ATOM 931 C C . LEU A 1 128 ? -17.726 0.334 39.202 1.00 60.81 128 LEU A C 1
ATOM 933 O O . LEU A 1 128 ? -16.511 0.470 39.034 1.00 60.81 128 LEU A O 1
ATOM 937 N N . THR A 1 129 ? -18.524 1.371 39.420 1.00 74.00 129 THR A N 1
ATOM 938 C CA . THR A 1 129 ? -17.990 2.680 39.799 1.00 74.00 129 THR A CA 1
ATOM 939 C C . THR A 1 129 ? -17.183 2.547 41.096 1.00 74.00 129 THR A C 1
ATOM 941 O O . THR A 1 129 ? -17.418 1.645 41.904 1.00 74.00 129 THR A O 1
ATOM 944 N N . ALA A 1 130 ? -16.244 3.465 41.350 1.00 70.38 130 ALA A N 1
ATOM 945 C CA . ALA A 1 130 ? -15.482 3.469 42.605 1.00 70.38 130 ALA A CA 1
ATOM 946 C C . ALA A 1 130 ? -16.401 3.476 43.848 1.00 70.38 130 ALA A C 1
ATOM 948 O O . ALA A 1 130 ? -16.074 2.885 44.876 1.00 70.38 130 ALA A O 1
ATOM 949 N N . THR A 1 131 ? -17.579 4.096 43.730 1.00 73.31 131 THR A N 1
ATOM 950 C CA . THR A 1 131 ? -18.621 4.117 44.761 1.00 73.31 131 THR A CA 1
ATOM 951 C C . THR A 1 131 ? -19.281 2.751 44.952 1.00 73.31 131 THR A C 1
ATOM 953 O O . THR A 1 131 ? -19.465 2.324 46.090 1.00 73.31 131 THR A O 1
ATOM 956 N N . GLU A 1 132 ? -19.602 2.037 43.874 1.00 78.38 132 GLU A N 1
ATOM 957 C CA . GLU A 1 132 ? -20.198 0.697 43.947 1.00 78.38 132 GLU A CA 1
ATOM 958 C C . GLU A 1 132 ? -19.195 -0.350 44.442 1.00 78.38 132 GLU A C 1
ATOM 960 O O . GLU A 1 132 ? -19.556 -1.193 45.258 1.00 78.38 132 GLU A O 1
ATOM 965 N N . ALA A 1 133 ? -17.925 -0.254 44.037 1.00 75.81 133 ALA A N 1
ATOM 966 C CA . ALA A 1 133 ? -16.861 -1.120 44.542 1.00 75.81 133 ALA A CA 1
ATOM 967 C C . ALA A 1 133 ? -16.652 -0.937 46.057 1.00 75.81 133 ALA A C 1
ATOM 969 O O . ALA A 1 133 ? -16.553 -1.915 46.799 1.00 75.81 133 ALA A O 1
ATOM 970 N N . ALA A 1 134 ? -16.659 0.313 46.539 1.00 79.81 134 ALA A N 1
ATOM 971 C CA . ALA A 1 134 ? -16.586 0.607 47.969 1.00 79.81 134 ALA A CA 1
ATOM 972 C C . ALA A 1 134 ? -17.829 0.111 48.730 1.00 79.81 134 ALA A C 1
ATOM 974 O O . ALA A 1 134 ? -17.708 -0.440 49.824 1.00 79.81 134 ALA A O 1
ATOM 975 N N . ALA A 1 135 ? -19.027 0.272 48.159 1.00 82.25 135 ALA A N 1
ATOM 976 C CA . ALA A 1 135 ? -20.264 -0.222 48.759 1.00 82.25 135 ALA A CA 1
ATOM 977 C C . ALA A 1 135 ? -20.285 -1.757 48.854 1.00 82.25 135 ALA A C 1
ATOM 979 O O . ALA A 1 135 ? -20.647 -2.302 49.897 1.00 82.25 135 ALA A O 1
ATOM 980 N N . GLN A 1 136 ? -19.842 -2.448 47.803 1.00 83.06 136 GLN A N 1
ATOM 981 C CA . GLN A 1 136 ? -19.763 -3.905 47.758 1.00 83.06 136 GLN A CA 1
ATOM 982 C C . GLN A 1 136 ? -18.748 -4.453 48.769 1.00 83.06 136 GLN A C 1
ATOM 984 O O . GLN A 1 136 ? -19.041 -5.423 49.471 1.00 83.06 136 GLN A O 1
ATOM 989 N N . GLU A 1 137 ? -17.589 -3.805 48.900 1.00 82.88 137 GLU A N 1
ATOM 990 C CA . GLU A 1 137 ? -16.577 -4.187 49.888 1.00 82.88 137 GLU A CA 1
ATOM 991 C C . GLU A 1 137 ? -17.077 -3.971 51.324 1.00 82.88 137 GLU A C 1
ATOM 993 O O . GLU A 1 137 ? -16.956 -4.859 52.171 1.00 82.88 137 GLU A O 1
ATOM 998 N N . ASN A 1 138 ? -17.739 -2.844 51.594 1.00 85.50 138 ASN A N 1
ATOM 999 C CA . ASN A 1 138 ? -18.355 -2.588 52.897 1.00 85.50 138 ASN A CA 1
ATOM 1000 C C . ASN A 1 138 ? -19.457 -3.607 53.223 1.00 85.50 138 ASN A C 1
ATOM 1002 O O . ASN A 1 138 ? -19.567 -4.060 54.364 1.00 85.50 138 ASN A O 1
ATOM 1006 N N . GLN A 1 139 ? -20.257 -4.005 52.230 1.00 86.75 139 GLN A N 1
ATOM 1007 C CA . GLN A 1 139 ? -21.296 -5.019 52.397 1.00 86.75 139 GLN A CA 1
ATOM 1008 C C . GLN A 1 139 ? -20.701 -6.404 52.688 1.00 86.75 139 GLN A C 1
ATOM 1010 O O . GLN A 1 139 ? -21.218 -7.119 53.547 1.00 86.75 139 GLN A O 1
ATOM 1015 N N . ARG A 1 140 ? -19.588 -6.766 52.035 1.00 90.69 140 ARG A N 1
ATOM 1016 C CA . ARG A 1 140 ? -18.832 -7.998 52.311 1.00 90.69 140 ARG A CA 1
ATOM 1017 C C . ARG A 1 140 ? -18.301 -8.013 53.743 1.00 90.69 140 ARG A C 1
ATOM 1019 O O . ARG A 1 140 ? -18.561 -8.963 54.480 1.00 90.69 140 ARG A O 1
ATOM 1026 N N . VAL A 1 141 ? -17.611 -6.946 54.150 1.00 89.44 141 VAL A N 1
ATOM 1027 C CA . VAL A 1 141 ? -17.053 -6.784 55.503 1.00 89.44 141 VAL A CA 1
ATOM 1028 C C . VAL A 1 141 ? -18.155 -6.893 56.560 1.00 89.44 141 VAL A C 1
ATOM 1030 O O . VAL A 1 141 ? -18.037 -7.684 57.495 1.00 89.44 141 VAL A O 1
ATOM 1033 N N . MET A 1 142 ? -19.271 -6.182 56.379 1.00 88.62 142 MET A N 1
ATOM 1034 C CA . MET A 1 142 ? -20.411 -6.261 57.297 1.00 88.62 142 MET A CA 1
ATOM 1035 C C . MET A 1 142 ? -21.060 -7.649 57.317 1.00 88.62 142 MET A C 1
ATOM 1037 O O . MET A 1 142 ? -21.434 -8.132 58.385 1.00 88.62 142 MET A O 1
ATOM 1041 N N . GLY A 1 143 ? -21.163 -8.323 56.170 1.00 89.75 143 GLY A N 1
ATOM 1042 C CA . GLY A 1 143 ? -21.701 -9.682 56.078 1.00 89.75 143 GLY A CA 1
ATOM 1043 C C . GLY A 1 143 ? -20.878 -10.720 56.849 1.00 89.75 143 GLY A C 1
ATOM 1044 O O . GLY A 1 143 ? -21.454 -11.645 57.421 1.00 89.75 143 GLY A O 1
ATOM 1045 N N . ILE A 1 144 ? -19.552 -10.548 56.911 1.00 89.94 144 ILE A N 1
ATOM 1046 C CA . ILE A 1 144 ? -18.652 -11.397 57.710 1.00 89.94 144 ILE A CA 1
ATOM 1047 C C . ILE A 1 144 ? -18.816 -11.105 59.205 1.00 89.94 144 ILE A C 1
ATOM 1049 O O . ILE A 1 144 ? -18.962 -12.030 60.001 1.00 89.94 144 ILE A O 1
ATOM 1053 N N . LEU A 1 145 ? -18.841 -9.829 59.592 1.00 89.88 145 LEU A N 1
ATOM 1054 C CA . LEU A 1 145 ? -18.941 -9.423 60.999 1.00 89.88 145 LEU A CA 1
ATOM 1055 C C . LEU A 1 145 ? -20.300 -9.756 61.637 1.00 89.88 145 LEU A C 1
ATOM 1057 O O . LEU A 1 145 ? -20.371 -9.979 62.842 1.00 89.88 145 LEU A O 1
ATOM 1061 N N . THR A 1 146 ? -21.378 -9.782 60.846 1.00 90.69 146 THR A N 1
ATOM 1062 C CA . THR A 1 146 ? -22.759 -9.972 61.335 1.00 90.69 146 THR A CA 1
ATOM 1063 C C . THR A 1 146 ? -23.308 -11.390 61.148 1.00 90.69 146 THR A C 1
ATOM 1065 O O . THR A 1 146 ? -24.467 -11.646 61.486 1.00 90.69 146 THR A O 1
ATOM 1068 N N . CYS A 1 147 ? -22.511 -12.329 60.624 1.00 88.50 147 CYS A N 1
ATOM 1069 C CA . CYS A 1 147 ? -22.952 -13.716 60.470 1.00 88.50 147 CYS A CA 1
ATOM 1070 C C . CYS A 1 147 ? -23.192 -14.399 61.832 1.00 88.50 147 CYS A C 1
ATOM 1072 O O . CYS A 1 147 ? -22.664 -13.986 62.865 1.00 88.50 147 CYS A O 1
ATOM 1074 N N . GLN A 1 148 ? -24.027 -15.443 61.858 1.00 89.12 148 GLN A N 1
ATOM 1075 C CA . GLN A 1 148 ? -24.368 -16.125 63.114 1.00 89.12 148 GLN A CA 1
ATOM 1076 C C . GLN A 1 148 ? -23.154 -16.844 63.710 1.00 89.12 148 GLN A C 1
ATOM 1078 O O . GLN A 1 148 ? -22.998 -16.886 64.927 1.00 89.12 148 GLN A O 1
ATOM 1083 N N . GLU A 1 149 ? -22.281 -17.344 62.842 1.00 88.50 149 GLU A N 1
ATOM 1084 C CA . GLU A 1 149 ? -21.052 -18.069 63.141 1.00 88.50 149 GLU A CA 1
ATOM 1085 C C . GLU A 1 149 ? -19.962 -17.169 63.746 1.00 88.50 149 GLU A C 1
ATOM 1087 O O . GLU A 1 149 ? -19.031 -17.672 64.373 1.00 88.50 149 GLU A O 1
ATOM 1092 N N . ALA A 1 150 ? -20.085 -15.843 63.605 1.00 86.81 150 ALA A N 1
ATOM 1093 C CA . ALA A 1 150 ? -19.196 -14.872 64.242 1.00 86.81 150 ALA A CA 1
ATOM 1094 C C . ALA A 1 150 ? -19.493 -14.669 65.739 1.00 86.81 150 ALA A C 1
ATOM 1096 O O . ALA A 1 150 ? -18.637 -14.149 66.457 1.00 86.81 150 ALA A O 1
ATOM 1097 N N . LYS A 1 151 ? -20.675 -15.074 66.232 1.00 87.19 151 LYS A N 1
ATOM 1098 C CA . LYS A 1 151 ? -21.044 -14.926 67.650 1.00 87.19 151 LYS A CA 1
ATOM 1099 C C . LYS A 1 151 ? -20.141 -15.796 68.528 1.00 87.19 151 LYS A C 1
ATOM 1101 O O . LYS A 1 151 ? -20.114 -17.014 68.373 1.00 87.19 151 LYS A O 1
ATOM 1106 N N . GLY A 1 152 ? -19.419 -15.172 69.458 1.00 85.56 152 GLY A N 1
ATOM 1107 C CA . GLY A 1 152 ? -18.405 -15.819 70.297 1.00 85.56 152 GLY A CA 1
ATOM 1108 C C . GLY A 1 152 ? -17.038 -15.999 69.622 1.00 85.56 152 GLY A C 1
ATOM 1109 O O . GLY A 1 152 ? -16.142 -16.598 70.217 1.00 85.56 152 GLY A O 1
ATOM 1110 N N . ARG A 1 153 ? -16.867 -15.509 68.385 1.00 88.56 153 ARG A N 1
ATOM 1111 C CA . ARG A 1 153 ? -15.625 -15.559 67.588 1.00 88.56 153 ARG A CA 1
ATOM 1112 C C . ARG A 1 153 ? -15.339 -14.215 66.917 1.00 88.56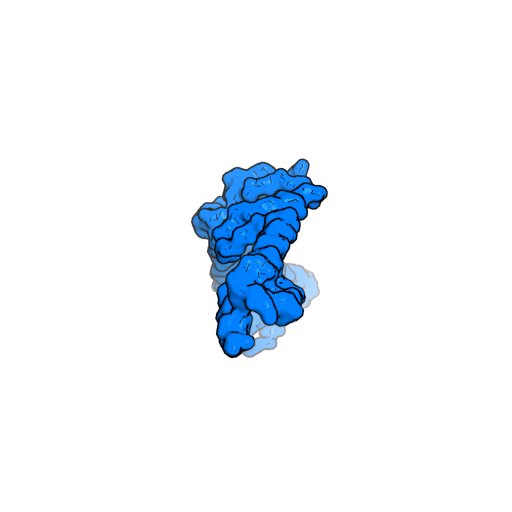 153 ARG A C 1
ATOM 1114 O O . ARG A 1 153 ? -14.788 -14.154 65.818 1.00 88.56 153 ARG A O 1
ATOM 1121 N N . GLU A 1 154 ? -15.694 -13.122 67.583 1.00 89.56 154 GLU A N 1
ATOM 1122 C CA . GLU A 1 154 ? -15.701 -11.772 67.014 1.00 89.56 154 GLU A CA 1
ATOM 1123 C C . GLU A 1 154 ? -14.301 -11.324 66.561 1.00 89.56 154 GLU A C 1
ATOM 1125 O O . GLU A 1 154 ? -14.146 -10.670 65.526 1.00 89.56 154 GLU A O 1
ATOM 1130 N N . GLN A 1 155 ? -13.258 -11.726 67.296 1.00 88.62 155 GLN A N 1
ATOM 1131 C CA . GLN A 1 155 ? -11.866 -11.442 66.932 1.00 88.62 155 GLN A CA 1
ATOM 1132 C C . GLN A 1 155 ? -11.449 -12.152 65.635 1.00 88.62 155 GLN A C 1
ATOM 1134 O O . GLN A 1 155 ? -10.798 -11.547 64.783 1.00 88.62 155 GLN A O 1
ATOM 1139 N N . LEU A 1 156 ? -11.863 -13.410 65.450 1.00 87.50 156 LEU A N 1
ATOM 1140 C CA . LEU A 1 156 ? -11.576 -14.179 64.238 1.00 87.50 156 LEU A CA 1
ATOM 1141 C C . LEU A 1 156 ? -12.369 -13.632 63.042 1.00 87.50 156 LEU A C 1
ATOM 1143 O O . LEU A 1 156 ? -11.811 -13.470 61.961 1.00 87.50 156 LEU A O 1
ATOM 1147 N N . ALA A 1 157 ? -13.635 -13.258 63.245 1.00 89.56 157 ALA A N 1
ATOM 1148 C CA . ALA A 1 157 ? -14.457 -12.625 62.213 1.00 89.56 157 ALA A CA 1
ATOM 1149 C C . ALA A 1 157 ? -13.869 -11.279 61.747 1.00 89.56 157 ALA A C 1
ATOM 1151 O O . ALA A 1 157 ? -13.844 -10.998 60.550 1.00 89.56 157 ALA A O 1
ATOM 1152 N N . THR A 1 158 ? -13.327 -10.479 62.671 1.00 91.25 158 THR A N 1
ATOM 1153 C CA . THR A 1 158 ? -12.653 -9.209 62.350 1.00 91.25 158 THR A CA 1
ATOM 1154 C C . THR A 1 158 ? -11.393 -9.429 61.512 1.00 91.25 158 THR A C 1
ATOM 1156 O O . THR A 1 158 ? -11.171 -8.720 60.530 1.00 91.25 158 THR A O 1
ATOM 1159 N N . MET A 1 159 ? -10.592 -10.444 61.852 1.00 90.19 159 MET A N 1
ATOM 1160 C CA . MET A 1 159 ? -9.404 -10.815 61.079 1.00 90.19 159 MET A CA 1
ATOM 1161 C C . MET A 1 159 ? -9.770 -11.249 59.651 1.00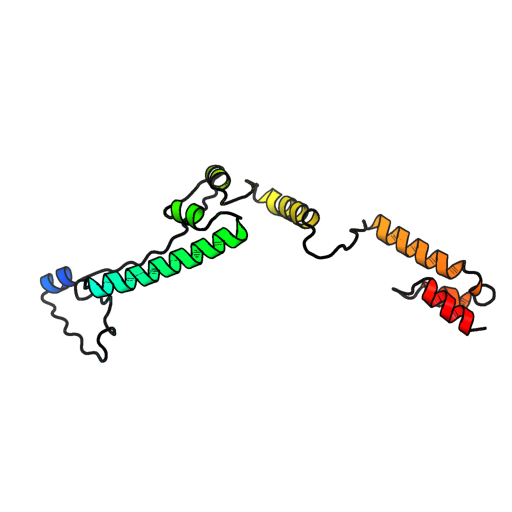 90.19 159 MET A C 1
ATOM 1163 O O . MET A 1 159 ? -9.166 -10.774 58.692 1.00 90.19 159 MET A O 1
ATOM 1167 N N . LEU A 1 160 ? -10.788 -12.104 59.505 1.00 89.56 160 LEU A N 1
ATOM 1168 C CA . LEU A 1 160 ? -11.258 -12.589 58.204 1.00 89.56 160 LEU A CA 1
ATOM 1169 C C . LEU A 1 160 ? -11.851 -11.462 57.346 1.00 89.56 160 LEU A C 1
ATOM 1171 O O . LEU A 1 160 ? -11.639 -11.432 56.135 1.00 89.56 160 LEU A O 1
ATOM 1175 N N . ALA A 1 161 ? -12.553 -10.506 57.958 1.00 89.56 161 ALA A N 1
ATOM 1176 C CA . ALA A 1 161 ? -13.101 -9.350 57.254 1.00 89.56 161 ALA A CA 1
ATOM 1177 C C . ALA A 1 161 ? -12.002 -8.425 56.695 1.00 89.56 161 ALA A C 1
ATOM 1179 O O . ALA A 1 161 ? -12.146 -7.904 55.586 1.00 89.56 161 ALA A O 1
ATOM 1180 N N . GLY A 1 162 ? -10.887 -8.276 57.422 1.00 88.12 162 GLY A N 1
ATOM 1181 C CA . GLY A 1 162 ? -9.718 -7.497 56.999 1.00 88.12 162 GLY A CA 1
ATOM 1182 C C . GLY A 1 162 ? -8.883 -8.138 55.883 1.00 88.12 162 GLY A C 1
ATOM 1183 O O . GLY A 1 162 ? -8.015 -7.477 55.314 1.00 88.12 162 GLY A O 1
ATOM 1184 N N . GLN A 1 163 ? -9.134 -9.406 55.544 1.00 87.56 163 GLN A N 1
ATOM 1185 C CA . GLN A 1 163 ? -8.432 -10.099 54.470 1.00 87.56 163 GLN A CA 1
ATOM 1186 C C . GLN A 1 163 ? -9.094 -9.799 53.113 1.00 87.56 163 GLN A C 1
ATOM 1188 O O . GLN A 1 163 ? -10.257 -10.140 52.876 1.00 87.56 163 GLN A O 1
ATOM 1193 N N . GLN A 1 164 ? -8.345 -9.155 52.209 1.00 80.62 164 GLN A N 1
ATOM 1194 C CA . GLN A 1 164 ? -8.827 -8.828 50.863 1.00 80.62 164 GLN A CA 1
ATOM 1195 C C . GLN A 1 164 ? -9.187 -10.104 50.089 1.00 80.62 164 GLN A C 1
ATOM 1197 O O . GLN A 1 164 ? -8.421 -11.067 50.071 1.00 80.62 164 GLN A O 1
ATOM 1202 N N . GLY A 1 165 ? -10.360 -10.110 49.450 1.00 79.94 165 GLY A N 1
ATOM 1203 C CA . GLY A 1 165 ? -10.847 -11.247 48.658 1.00 79.94 165 GLY A CA 1
ATOM 1204 C C . GLY A 1 165 ? -11.511 -12.380 49.455 1.00 79.94 165 GLY A C 1
ATOM 1205 O O . GLY A 1 165 ? -11.934 -13.361 48.849 1.00 79.94 165 GLY A O 1
ATOM 1206 N N . MET A 1 166 ? -11.648 -12.264 50.782 1.00 88.38 166 MET A N 1
ATOM 1207 C CA . MET A 1 166 ? -12.372 -13.242 51.606 1.00 88.38 166 MET A CA 1
ATOM 1208 C C . MET A 1 166 ? -13.890 -13.147 51.375 1.00 88.38 166 MET A C 1
ATOM 1210 O O . MET A 1 166 ? -14.505 -12.140 51.725 1.00 88.38 166 MET A O 1
ATOM 1214 N N . SER A 1 167 ? -14.532 -14.176 50.821 1.00 90.12 167 SER A N 1
ATOM 1215 C CA . SER A 1 167 ? -16.001 -14.181 50.676 1.00 90.12 167 SER A CA 1
ATOM 1216 C C . SER A 1 167 ? -16.720 -14.393 52.015 1.00 90.12 167 SER A C 1
ATOM 1218 O O . SER A 1 167 ? -16.155 -14.935 52.970 1.00 90.12 167 SER A O 1
ATOM 1220 N N . VAL A 1 168 ? -17.993 -13.990 52.084 1.00 89.62 168 VAL A N 1
ATOM 1221 C CA . VAL A 1 168 ? -18.835 -14.202 53.274 1.00 89.62 168 VAL A CA 1
ATOM 1222 C C . VAL A 1 168 ? -19.011 -15.701 53.539 1.00 89.62 168 VAL A C 1
ATOM 1224 O O . VAL A 1 168 ? -18.965 -16.136 54.686 1.00 89.62 168 VAL A O 1
ATOM 1227 N N . GLU A 1 169 ? -19.151 -16.506 52.488 1.00 90.06 169 GLU A N 1
ATOM 1228 C CA . GLU A 1 169 ? -19.305 -17.958 52.557 1.00 90.06 169 GLU A CA 1
ATOM 1229 C C . GLU A 1 169 ? -18.042 -18.642 53.094 1.00 90.06 169 GLU A C 1
ATOM 1231 O O . GLU A 1 169 ? -18.130 -19.489 53.984 1.00 90.06 169 GLU A O 1
ATOM 1236 N N . GLN A 1 170 ? -16.861 -18.249 52.602 1.00 88.50 170 GLN A N 1
ATOM 1237 C CA . GLN A 1 170 ? -15.584 -18.770 53.102 1.00 88.50 170 GLN A CA 1
ATOM 1238 C C . GLN A 1 170 ? -15.367 -18.398 54.567 1.00 88.50 170 GLN A C 1
ATOM 1240 O O . GLN A 1 170 ? -14.993 -19.255 55.368 1.00 88.50 170 GLN A O 1
ATOM 1245 N N . ALA A 1 171 ? -15.652 -17.148 54.939 1.00 89.50 171 ALA A N 1
ATOM 1246 C CA . ALA A 1 171 ? -15.536 -16.713 56.322 1.00 89.50 171 ALA A CA 1
ATOM 1247 C C . ALA A 1 171 ? -16.489 -17.492 57.241 1.00 89.50 171 ALA A C 1
ATOM 1249 O O . ALA A 1 171 ? -16.064 -17.942 58.302 1.00 89.50 171 ALA A O 1
ATOM 1250 N N . ARG A 1 172 ? -17.741 -17.732 56.820 1.00 90.31 172 ARG A N 1
ATOM 1251 C CA . ARG A 1 172 ? -18.690 -18.572 57.571 1.00 90.31 172 ARG A CA 1
ATOM 1252 C C . ARG A 1 172 ? -18.183 -19.996 57.749 1.00 90.31 172 ARG A C 1
ATOM 1254 O O . ARG A 1 172 ? -18.266 -20.518 58.854 1.00 90.31 172 ARG A O 1
ATOM 1261 N N . ALA A 1 173 ? -17.627 -20.611 56.706 1.00 91.00 173 ALA A N 1
ATOM 1262 C CA . ALA A 1 173 ? -17.082 -21.964 56.792 1.00 91.00 173 ALA A CA 1
ATOM 1263 C C . ALA A 1 173 ? -15.906 -22.056 57.783 1.00 91.00 173 ALA A C 1
ATOM 1265 O O . ALA A 1 173 ? -15.855 -22.980 58.592 1.00 91.00 173 ALA A O 1
ATOM 1266 N N . ILE A 1 174 ? -14.996 -21.075 57.766 1.00 90.00 174 ILE A N 1
ATOM 1267 C CA . ILE A 1 174 ? -13.862 -21.003 58.703 1.00 90.00 174 ILE A CA 1
ATOM 1268 C C . ILE A 1 174 ? -14.359 -20.775 60.133 1.00 90.00 174 ILE A C 1
ATOM 1270 O O . ILE A 1 174 ? -13.913 -21.450 61.060 1.00 90.00 174 ILE A O 1
ATOM 1274 N N . LEU A 1 175 ? -15.306 -19.852 60.316 1.00 89.12 175 LEU A N 1
ATOM 1275 C CA . LEU A 1 175 ? -15.897 -19.573 61.619 1.00 89.12 175 LEU A CA 1
ATOM 1276 C C . LEU A 1 175 ? -16.635 -20.797 62.163 1.00 89.12 175 LEU A C 1
ATOM 1278 O O . LEU A 1 175 ? -16.464 -21.105 63.334 1.00 89.12 175 LEU A O 1
ATOM 1282 N N . ALA A 1 176 ? -17.390 -21.525 61.340 1.00 88.31 176 ALA A N 1
ATOM 1283 C CA . ALA A 1 176 ? -18.084 -22.750 61.734 1.00 88.31 176 ALA A CA 1
ATOM 1284 C C . ALA A 1 176 ? -17.120 -23.891 62.098 1.00 88.31 176 ALA A C 1
ATOM 1286 O O . ALA A 1 176 ? -17.383 -24.617 63.050 1.00 88.31 176 ALA A O 1
ATOM 1287 N N . ALA A 1 177 ? -16.001 -24.030 61.380 1.00 86.44 177 ALA A N 1
ATOM 1288 C CA . ALA A 1 177 ? -14.975 -25.038 61.661 1.00 86.44 177 ALA A CA 1
ATOM 1289 C C . ALA A 1 177 ? -14.140 -24.733 62.919 1.00 86.44 177 ALA A C 1
ATOM 1291 O O . ALA A 1 177 ? -13.517 -25.632 63.472 1.00 86.44 177 ALA A O 1
ATOM 1292 N N . ALA A 1 178 ? -14.131 -23.480 63.377 1.00 78.62 178 ALA A N 1
ATOM 1293 C CA . ALA A 1 178 ? -13.520 -23.067 64.640 1.00 78.62 178 ALA A CA 1
ATOM 1294 C C . ALA A 1 178 ? -14.435 -23.309 65.867 1.00 78.62 178 ALA A C 1
ATOM 1296 O O . ALA A 1 178 ? -14.182 -22.745 66.938 1.00 78.62 178 ALA A O 1
ATOM 1297 N N . ALA A 1 179 ? -15.522 -24.080 65.699 1.00 60.25 179 ALA A N 1
ATOM 1298 C CA . ALA A 1 179 ? -16.424 -24.539 66.759 1.00 60.25 179 ALA A CA 1
ATOM 1299 C C . ALA A 1 179 ? -15.988 -25.843 67.401 1.00 60.25 179 ALA A C 1
ATOM 1301 O O . ALA A 1 179 ? -16.117 -25.901 68.644 1.00 60.25 179 ALA A O 1
#

=== Feature glossary ===
The record interleaves many kinds of information about one protein. Here is each kind framed as the question it answers.

Q: Are the domains correctly placed relative to each other?
A: Predicted aligned error is AlphaFold's pairwise confidence. Unlike pLDDT (per-residue), PAE is per-residue-pair and captures whether two parts of the structure are correctly placed relative to each other. Units are ångströms of expected positional error.

Q: Which residues are in helices, strands, or loops?
A: Eight-state secondary structure (DSSP): H is the canonical α-helix, G the tighter 3₁₀-helix, I the wider π-helix; E/B are β-structure, T and S are turns and bends, and '-' is everything else. DSSP derives these from the pattern of main-chain N–H···O=C hydrogen bonds, not from the sequence.

Q: What if only a Cα trace is available?
A: P-SEA three-state annotation labels each residue as helix, strand, or coil based purely on the geometry of the Cα trace. It serves as a fallback when the full backbone (and thus DSSP) is unavailable.

Q: What are the backbone torsion angles?
A: φ (phi) and ψ (psi) are the two rotatable backbone dihedrals per residue: φ is the C(i-1)–N–Cα–C torsion, ψ is the N–Cα–C–N(i+1) torsion, both in degrees on (−180°, 180°]. α-helical residues cluster near (−60°, −45°); β-strand residues near (−120°, +130°). A Ramachandran plot is simply a scatter of (φ, ψ) for every residue.

Q: What known structures does this most resemble?
A: Structural nearest neighbors (via Foldseek easy-search vs the PDB). Reported per hit: target PDB id, E-value, and alignment TM-score. A TM-score above ~0.5 is the conventional threshold for 'same fold'.

Q: What family and function is it annotated with?
A: Database cross-references. InterPro integrates a dozen domain/family signature databases into unified entries with residue-range hits. GO terms attach function/process/location labels with evidence codes. CATH codes position the fold in a four-level structural taxonomy. Organism is the NCBI-taxonomy species name.

Q: Which residues are buried vs exposed?
A: Solvent accessibility: the surface area of each residue that a 1.4 Å water probe can touch, in Å². When only backbone atoms are present the absolute values are lower than full-atom SASA (side chains contribute most of the area) and are flagged as backbone-only.

Q: What do the diagnostic plots show?
A: Three diagnostic plots accompany the record. The Cα contact map visualizes the tertiary structure as a 2D adjacency matrix (8 Å cutoff, sequence-local contacts suppressed). The Ramachandran plot shows the distribution of backbone (φ, ψ) torsions, with points in the α and β basins reflecting secondary structure content. The PAE plot shows AlphaFold's inter-residue confidence as a color matrix.

Q: What is the amino-acid chain?
A: The amino-acid sequence is the protein's primary structure: the linear order of residues from the N-terminus to the C-terminus, written in one-letter code. Everything else here — the 3D coordinates, the secondary structure, the domain annotations — is ultimately a consequence of this string.

Q: What do the rendered images show?
A: The six renders are orthographic views along the three Cartesian axes in both directions. Representation (cartoon, sticks, or surface) and color scheme (sequence-rainbow or by-chain) vary across proteins so the training set covers all the common visualization conventions.

Q: Where is each backbone atom in 3D?
A: The mmCIF table is the protein's shape written out atom by atom. For each backbone N, Cα, C, and carbonyl O, it records an (x, y, z) coordinate triple in Å plus the residue type, chain letter, and residue number.

Q: How mobile is each atom in the crystal?
A: For experimental (PDB) structures, the B-factor (temperature factor) quantifies the positional spread of each atom in the crystal — a combination of thermal vibration and static disorder — in units of Å². High B-factors mark flexible loops or poorly resolved regions; low B-factors mark the rigid, well-ordered core.

Q: How big and how compact is the whole molecule?
A: Three whole-structure scalars: the radius of gyration (RMS distance of Cα from centroid, in Å), the count of Cα–Cα contacts (pairs closer than 8 Å and separated by more than four residues in sequence — i.e. tertiary, not local, contacts), and the bounding-box dimensions. Together they distinguish compact globular folds from extended fibres or disordered chains.

Q: What does the local fold look like, residue by residue?
A: A 3Di character summarizes, for each residue, the relative orientation of the Cα frame of its nearest spatial neighbor. Because it encodes fold topology rather than chemistry, 3Di alignments detect remote structural similarity that sequence alignment misses.

Q: How confident is the AlphaFold model at each residue?
A: For AlphaFold models, the B-factor field carries pLDDT — the model's own estimate of local accuracy on a 0–100 scale. Regions with pLDDT<50 should be treated as essentially unmodeled; they often correspond to intrinsically disordered segments.